Protein AF-A0A9D1D2T8-F1 (afdb_monomer)

Solvent-accessible surface area (backbone atoms only — not comparable to full-atom values): 13100 Å² total; per-residue (Å²): 135,86,80,81,79,80,77,79,76,71,80,76,63,92,45,74,68,51,42,54,52,50,50,52,52,51,50,51,50,51,50,52,50,49,52,52,51,50,51,49,52,51,51,51,53,53,49,52,53,48,52,56,49,51,52,53,51,50,55,51,49,52,53,52,50,51,53,50,50,51,53,50,49,55,50,50,51,51,59,70,53,48,42,79,42,74,46,70,48,100,87,27,42,34,24,38,37,65,44,77,56,99,58,92,66,83,66,39,70,38,38,59,48,24,54,74,44,41,32,43,39,26,31,64,92,44,72,87,48,47,36,39,37,40,37,29,33,48,88,92,43,82,43,77,44,66,41,53,62,92,44,65,88,35,56,72,55,47,53,50,54,41,41,77,70,76,41,50,73,72,61,58,76,93,48,41,54,63,53,53,50,45,45,52,50,52,43,69,72,41,94,57,58,77,44,77,25,45,67,61,63,42,82,42,77,44,97,87,70,48,76,46,77,41,55,79,91,50,86,22,43,58,63,50,63,75,71,98

Radius of gyration: 46.53 Å; Cα contacts (8 Å, |Δi|>4): 260; chains: 1; bounding box: 92×68×127 Å

Sequence (228 aa):
MYIQNPYFMQPQPQSMDEWYQQQRYLEEQRKQSMEVQTAYQKAWATASVKDAAEDRSFQRKEYYEERKYKRNQERKEKQRALAEMVKIDGEGRLTIVTENLSVAAIPRTFTNMQKPVLDELIRLSNPEEIIFRVQCTVGVKNTTVFLEQAKVGTTSYLTKKFMEHGITFYVPNSKMHYFTHQLFALLCQSDHDKRYLPDKPGWIKLSNKKWIFWKEDRLTWKALQKKI

Nearest PDB structures (foldseek):
  8tch-assembly1_A  TM=6.706E-01  e=2.222E-03  Staphylococcus aureus
  8tch-assembly1_B  TM=7.086E-01  e=4.231E-03  Staphylococcus aureus
  4gfc-assembly1_B  TM=2.793E-01  e=7.744E-01  Caenorhabditis elegans

Mean predicted aligned error: 12.25 Å

Secondary structure (DSSP, 8-state):
---------PPPPSSHHHHHHHHHHHHHHHHHHHHHHHHHHHHHHHHHHHHHHHHHHHHHHHHHHHHHHHHHHHHHHHHHH-EEEEEE-TTSEEEEEEES-SSPPPPEEEEEEEEEEEEEEEESS-TT-EEEEEEEEETTEEEEEEEETTTTT-HHHHHHHHHTTT--B-S-HHHHHHHHHHHHHHHHHS--EEEEE-SSSEEEE-TTS-EEEE-TTS--HHHHHTT-

pLDDT: mean 87.66, std 10.92, range [36.97, 96.44]

Structure (mmCIF, N/CA/C/O backbone):
data_AF-A0A9D1D2T8-F1
#
_entry.id   AF-A0A9D1D2T8-F1
#
loop_
_atom_site.group_PDB
_atom_site.id
_atom_site.type_symbol
_atom_site.label_atom_id
_atom_site.label_alt_id
_atom_site.label_comp_id
_atom_site.label_asym_id
_atom_site.label_entity_id
_atom_site.label_seq_id
_atom_site.pdbx_PDB_ins_code
_atom_site.Cartn_x
_atom_site.Cartn_y
_atom_site.Cartn_z
_atom_site.occupancy
_atom_site.B_iso_or_equiv
_atom_site.auth_seq_id
_atom_site.auth_comp_id
_atom_site.auth_asym_id
_atom_site.auth_atom_id
_atom_site.pdbx_PDB_model_num
ATOM 1 N N . MET A 1 1 ? 26.163 47.836 -75.829 1.00 42.12 1 MET A N 1
ATOM 2 C CA . MET A 1 1 ? 27.634 47.709 -75.900 1.00 42.12 1 MET A CA 1
ATOM 3 C C . MET A 1 1 ? 27.952 46.284 -76.314 1.00 42.12 1 MET A C 1
ATOM 5 O O . MET A 1 1 ? 27.696 45.374 -75.540 1.00 42.12 1 MET A O 1
ATOM 9 N N . TYR A 1 2 ? 28.388 46.086 -77.558 1.00 36.97 2 TYR A N 1
ATOM 10 C CA . TYR A 1 2 ? 28.786 44.776 -78.075 1.00 36.97 2 TYR A CA 1
ATOM 11 C C . TYR A 1 2 ? 30.216 44.483 -77.618 1.00 36.97 2 TYR A C 1
ATOM 13 O O . TYR A 1 2 ? 31.138 45.197 -78.003 1.00 36.97 2 TYR A O 1
ATOM 21 N N . ILE A 1 3 ? 30.394 43.456 -76.789 1.00 43.25 3 ILE A N 1
ATOM 22 C CA . ILE A 1 3 ? 31.719 42.916 -76.478 1.00 43.25 3 ILE A CA 1
ATOM 23 C C . ILE A 1 3 ? 32.116 42.056 -77.679 1.00 43.25 3 ILE A C 1
ATOM 25 O O . ILE A 1 3 ? 31.473 41.048 -77.972 1.00 43.25 3 ILE A O 1
ATOM 29 N N . GLN A 1 4 ? 33.122 42.517 -78.421 1.00 41.72 4 GLN A N 1
ATOM 30 C CA . GLN A 1 4 ? 33.744 41.780 -79.516 1.00 41.72 4 GLN A CA 1
ATOM 31 C C . GLN A 1 4 ? 34.259 40.445 -78.982 1.00 41.72 4 GLN A C 1
ATOM 33 O O . GLN A 1 4 ? 35.015 40.413 -78.017 1.00 41.72 4 GLN A O 1
ATOM 38 N N . ASN A 1 5 ? 33.828 39.353 -79.605 1.00 45.28 5 ASN A N 1
ATOM 39 C CA . ASN A 1 5 ? 34.329 38.015 -79.339 1.00 45.28 5 ASN A CA 1
ATOM 40 C C . ASN A 1 5 ? 35.701 37.888 -80.028 1.00 45.28 5 ASN A C 1
ATOM 42 O O . ASN A 1 5 ? 35.730 37.880 -81.265 1.00 45.28 5 ASN A O 1
ATOM 46 N N . PRO A 1 6 ? 36.836 37.851 -79.303 1.00 45.97 6 PRO A N 1
ATOM 47 C CA . PRO A 1 6 ? 38.125 37.657 -79.937 1.00 45.97 6 PRO A CA 1
ATOM 48 C C . PRO A 1 6 ? 38.220 36.177 -80.299 1.00 45.97 6 PRO A C 1
ATOM 50 O O . PRO A 1 6 ? 38.584 35.335 -79.479 1.00 45.97 6 PRO A O 1
ATOM 53 N N . TYR A 1 7 ? 37.866 35.847 -81.539 1.00 44.22 7 TYR A N 1
ATOM 54 C CA . TYR A 1 7 ? 38.318 34.602 -82.139 1.00 44.22 7 TYR A CA 1
ATOM 55 C C . TYR A 1 7 ? 39.848 34.615 -82.081 1.00 44.22 7 TYR A C 1
ATOM 57 O O . TYR A 1 7 ? 40.502 35.318 -82.849 1.00 44.22 7 TYR A O 1
ATOM 65 N N . PHE A 1 8 ? 40.412 33.861 -81.138 1.00 46.94 8 PHE A N 1
ATOM 66 C CA . PHE A 1 8 ? 41.804 33.441 -81.164 1.00 46.94 8 PHE A CA 1
ATOM 67 C C . PHE A 1 8 ? 42.016 32.705 -82.493 1.00 46.94 8 PHE A C 1
ATOM 69 O O . PHE A 1 8 ? 41.695 31.523 -82.618 1.00 46.94 8 PHE A O 1
ATOM 76 N N . MET A 1 9 ? 42.491 33.421 -83.516 1.00 49.00 9 MET A N 1
ATOM 77 C CA . MET A 1 9 ? 42.995 32.806 -84.736 1.00 49.00 9 MET A CA 1
ATOM 78 C C . MET A 1 9 ? 44.218 31.994 -84.331 1.00 49.00 9 MET A C 1
ATOM 80 O O . MET A 1 9 ? 45.282 32.547 -84.059 1.00 49.00 9 MET A O 1
ATOM 84 N N . GLN A 1 10 ? 44.049 30.679 -84.230 1.00 58.84 10 GLN A N 1
ATOM 85 C CA . GLN A 1 10 ? 45.196 29.794 -84.123 1.00 58.84 10 GLN A CA 1
ATOM 86 C C . GLN A 1 10 ? 46.039 29.989 -85.393 1.00 58.84 10 GLN A C 1
ATOM 88 O O . GLN A 1 10 ? 45.463 30.022 -86.486 1.00 58.84 10 GLN A O 1
ATOM 93 N N . PRO A 1 11 ? 47.365 30.179 -85.273 1.00 61.22 11 PRO A N 1
ATOM 94 C CA . PRO A 1 11 ? 48.223 30.360 -86.436 1.00 61.22 11 PRO A CA 1
ATOM 95 C C . PRO A 1 11 ? 48.036 29.173 -87.385 1.00 61.22 11 PRO A C 1
ATOM 97 O O . PRO A 1 11 ? 48.039 28.019 -86.946 1.00 61.22 11 PRO A O 1
ATOM 100 N N . GLN A 1 12 ? 47.805 29.463 -88.669 1.00 61.66 12 GLN A N 1
ATOM 101 C CA . GLN A 1 12 ? 47.711 28.416 -89.681 1.00 61.66 12 GLN A CA 1
ATOM 102 C C . GLN A 1 12 ? 49.109 27.829 -89.918 1.00 61.66 12 GLN A C 1
ATOM 104 O O . GLN A 1 12 ? 50.054 28.606 -90.082 1.00 61.66 12 GLN A O 1
ATOM 109 N N . PRO A 1 13 ? 49.258 26.494 -89.910 1.00 60.66 13 PRO A N 1
ATOM 110 C CA . PRO A 1 13 ? 50.560 25.855 -90.062 1.00 60.66 13 PRO A CA 1
ATOM 111 C C . PRO A 1 13 ? 51.137 26.153 -91.448 1.00 60.66 13 PRO A C 1
ATOM 113 O O . PRO A 1 13 ? 50.425 26.084 -92.450 1.00 60.66 13 PRO A O 1
ATOM 116 N N . GLN A 1 14 ? 52.421 26.505 -91.503 1.00 68.62 14 GLN A N 1
ATOM 117 C CA . GLN A 1 14 ? 53.107 26.927 -92.728 1.00 68.62 14 GLN A CA 1
ATOM 118 C C . GLN A 1 14 ? 53.750 25.740 -93.467 1.00 68.62 14 GLN A C 1
ATOM 120 O O . GLN A 1 14 ? 54.164 25.879 -94.618 1.00 68.62 14 GLN A O 1
ATOM 125 N N . SER A 1 15 ? 53.780 24.552 -92.848 1.00 74.94 15 SER A N 1
ATOM 126 C CA . SER A 1 15 ? 54.221 23.288 -93.454 1.00 74.94 15 SER A CA 1
ATOM 127 C C . SER A 1 15 ? 53.403 22.078 -92.968 1.00 74.94 15 SER A C 1
ATOM 129 O O . SER A 1 15 ? 52.746 22.126 -91.926 1.00 74.94 15 SER A O 1
ATOM 131 N N . MET A 1 16 ? 53.448 20.962 -93.712 1.00 70.94 16 MET A N 1
ATOM 132 C CA . MET A 1 16 ? 52.785 19.704 -93.317 1.00 70.94 16 MET A CA 1
ATOM 133 C C . MET A 1 16 ? 53.309 19.150 -91.985 1.00 70.94 16 MET A C 1
ATOM 135 O O . MET A 1 16 ? 52.530 18.604 -91.206 1.00 70.94 16 MET A O 1
ATOM 139 N N . ASP A 1 17 ? 54.601 19.317 -91.697 1.00 78.25 17 ASP A N 1
ATOM 140 C CA . ASP A 1 17 ? 55.205 18.857 -90.443 1.00 78.25 17 ASP A CA 1
ATOM 141 C C . ASP A 1 17 ? 54.709 19.673 -89.241 1.00 78.25 17 ASP A C 1
ATOM 143 O O . ASP A 1 17 ? 54.380 19.102 -88.200 1.00 78.25 17 ASP A O 1
ATOM 147 N N . GLU A 1 18 ? 54.560 20.993 -89.397 1.00 74.94 18 GLU A N 1
ATOM 148 C CA . GLU A 1 18 ? 53.946 21.860 -88.382 1.00 74.94 18 GLU A CA 1
ATOM 149 C C . GLU A 1 18 ? 52.474 21.507 -88.145 1.00 74.94 18 GLU A C 1
ATOM 151 O O . GLU A 1 18 ? 52.022 21.495 -86.999 1.00 74.94 18 GLU A O 1
ATOM 156 N N . TRP A 1 19 ? 51.734 21.151 -89.201 1.00 77.19 19 TRP A N 1
ATOM 157 C CA . TRP A 1 19 ? 50.349 20.691 -89.079 1.00 77.19 19 TRP A CA 1
ATOM 158 C C . TRP A 1 19 ? 50.257 19.401 -88.253 1.00 77.19 19 TRP A C 1
ATOM 160 O O . TRP A 1 19 ? 49.450 19.322 -87.325 1.00 77.19 19 TRP A O 1
ATOM 170 N N . TYR A 1 20 ? 51.119 18.410 -88.513 1.00 81.94 20 TYR A N 1
ATOM 171 C CA . TYR A 1 20 ? 51.153 17.170 -87.728 1.00 81.94 20 TYR A CA 1
ATOM 172 C C . TYR A 1 20 ? 51.564 17.400 -86.268 1.00 81.94 20 TYR A C 1
ATOM 174 O O . TYR A 1 20 ? 50.984 16.787 -85.368 1.00 81.94 20 TYR A O 1
ATOM 182 N N . GLN A 1 21 ? 52.533 18.283 -86.009 1.00 81.94 21 GLN A N 1
ATOM 183 C CA . GLN A 1 21 ? 52.930 18.638 -84.642 1.00 81.94 21 GLN A CA 1
ATOM 184 C C . GLN A 1 21 ? 51.801 19.352 -83.889 1.00 81.94 21 GLN A C 1
ATOM 186 O O . GLN A 1 21 ? 51.526 19.021 -82.735 1.00 81.94 21 GLN A O 1
ATOM 191 N N . GLN A 1 22 ? 51.094 20.269 -84.553 1.00 82.44 22 GLN A N 1
ATOM 192 C CA . GLN A 1 22 ? 49.946 20.969 -83.984 1.00 82.44 22 GLN A CA 1
ATOM 193 C C . GLN A 1 22 ? 48.786 20.008 -83.681 1.00 82.44 22 GLN A C 1
ATOM 195 O O . GLN A 1 22 ? 48.186 20.102 -82.611 1.00 82.44 22 GLN A O 1
ATOM 200 N N . GLN A 1 23 ? 48.495 19.048 -84.567 1.00 82.56 23 GLN A N 1
ATOM 201 C CA . GLN A 1 23 ? 47.476 18.020 -84.317 1.00 82.56 23 GLN A CA 1
ATOM 202 C C . GLN A 1 23 ? 47.840 17.132 -83.121 1.00 82.56 23 GLN A C 1
ATOM 204 O O . GLN A 1 23 ? 47.006 16.951 -82.236 1.00 82.56 23 GLN A O 1
ATOM 209 N N . ARG A 1 24 ? 49.090 16.654 -83.028 1.00 83.56 24 ARG A N 1
ATOM 210 C CA . ARG A 1 24 ? 49.551 15.862 -81.872 1.00 83.56 24 ARG A CA 1
ATOM 211 C C . ARG A 1 24 ? 49.440 16.634 -80.562 1.00 83.56 24 ARG A C 1
ATOM 213 O O . ARG A 1 24 ? 48.943 16.095 -79.580 1.00 83.56 24 ARG A O 1
ATOM 220 N N . TYR A 1 25 ? 49.840 17.904 -80.559 1.00 84.62 25 TYR A N 1
ATOM 221 C CA . TYR A 1 25 ? 49.721 18.762 -79.382 1.00 84.62 25 TYR A CA 1
ATOM 222 C C . TYR A 1 25 ? 48.259 18.956 -78.952 1.00 84.62 25 TYR A C 1
ATOM 224 O O . TYR A 1 25 ? 47.939 18.873 -77.767 1.00 84.62 25 TYR A O 1
ATOM 232 N N . LEU A 1 26 ? 47.347 19.170 -79.906 1.00 85.62 26 LEU A N 1
ATOM 233 C CA . LEU A 1 26 ? 45.913 19.294 -79.630 1.00 85.62 26 LEU A CA 1
ATOM 234 C C . LEU A 1 26 ? 45.301 17.980 -79.128 1.00 85.62 26 LEU A C 1
ATOM 236 O O . LEU A 1 26 ? 44.445 18.004 -78.242 1.00 85.62 26 LEU A O 1
ATOM 240 N N . GLU A 1 27 ? 45.724 16.838 -79.666 1.00 85.31 27 GLU A N 1
ATOM 241 C CA . GLU A 1 27 ? 45.313 15.516 -79.188 1.00 85.31 27 GLU A CA 1
ATOM 242 C C . GLU A 1 27 ? 45.815 15.243 -77.768 1.00 85.31 27 GLU A C 1
ATOM 244 O O . GLU A 1 27 ? 45.039 14.788 -76.926 1.00 85.31 27 GLU A O 1
ATOM 249 N N . GLU A 1 28 ? 47.070 15.580 -77.464 1.00 85.31 28 GLU A N 1
ATOM 250 C CA . GLU A 1 28 ? 47.637 15.476 -76.116 1.00 85.31 28 GLU A CA 1
ATOM 251 C C . GLU A 1 28 ? 46.912 16.389 -75.125 1.00 85.31 28 GLU A C 1
ATOM 253 O O . GLU A 1 28 ? 46.527 15.936 -74.048 1.00 85.31 28 GLU A O 1
ATOM 258 N N . GLN A 1 29 ? 46.637 17.641 -75.501 1.00 85.88 29 GLN A N 1
ATOM 259 C CA . GLN A 1 29 ? 45.841 18.579 -74.702 1.00 85.88 29 GLN A CA 1
ATOM 260 C C . GLN A 1 29 ? 44.428 18.048 -74.439 1.00 85.88 29 GLN A C 1
ATOM 262 O O . GLN A 1 29 ? 43.948 18.074 -73.304 1.00 85.88 29 GLN A O 1
ATOM 267 N N . ARG A 1 30 ? 43.755 17.514 -75.468 1.00 85.75 30 ARG A N 1
ATOM 268 C CA . ARG A 1 30 ? 42.435 16.885 -75.318 1.00 85.75 30 ARG A CA 1
ATOM 269 C C . ARG A 1 30 ? 42.506 15.690 -74.381 1.00 85.75 30 ARG A C 1
ATOM 271 O O . ARG A 1 30 ? 41.670 15.580 -73.487 1.00 85.75 30 ARG A O 1
ATOM 278 N N . LYS A 1 31 ? 43.512 14.832 -74.533 1.00 89.00 31 LYS A N 1
ATOM 279 C CA . LYS A 1 31 ? 43.711 13.665 -73.674 1.00 89.00 31 LYS A CA 1
ATOM 280 C C . LYS A 1 31 ? 43.943 14.072 -72.218 1.00 89.00 31 LYS A C 1
ATOM 282 O O . LYS A 1 31 ? 43.229 13.584 -71.349 1.00 89.00 31 LYS A O 1
ATOM 287 N N . GLN A 1 32 ? 44.831 15.031 -71.963 1.00 87.44 32 GLN A N 1
ATOM 288 C CA . GLN A 1 32 ? 45.073 15.579 -70.625 1.00 87.44 32 GLN A CA 1
ATOM 289 C C . GLN A 1 32 ? 43.806 16.212 -70.033 1.00 87.44 32 GLN A C 1
ATOM 291 O O . GLN A 1 32 ? 43.470 15.954 -68.879 1.00 87.44 32 GLN A O 1
ATOM 296 N N . SER A 1 33 ? 43.046 16.981 -70.821 1.00 85.62 33 SER A N 1
ATOM 297 C CA . SER A 1 33 ? 41.786 17.577 -70.357 1.00 85.62 33 SER A CA 1
ATOM 298 C C . SER A 1 33 ? 40.731 16.522 -70.001 1.00 85.62 33 SER A C 1
ATOM 300 O O . SER A 1 33 ? 40.060 16.650 -68.977 1.00 85.62 33 SER A O 1
ATOM 302 N N . MET A 1 34 ? 40.629 15.442 -70.786 1.00 89.06 34 MET A N 1
ATOM 303 C CA . MET A 1 34 ? 39.723 14.325 -70.513 1.00 89.06 34 MET A CA 1
ATOM 304 C C . MET A 1 34 ? 40.157 13.544 -69.273 1.00 89.06 34 MET A C 1
ATOM 306 O O . MET A 1 34 ? 39.310 13.156 -68.469 1.00 89.06 34 MET A O 1
ATOM 310 N N . GLU A 1 35 ? 41.459 13.335 -69.082 1.0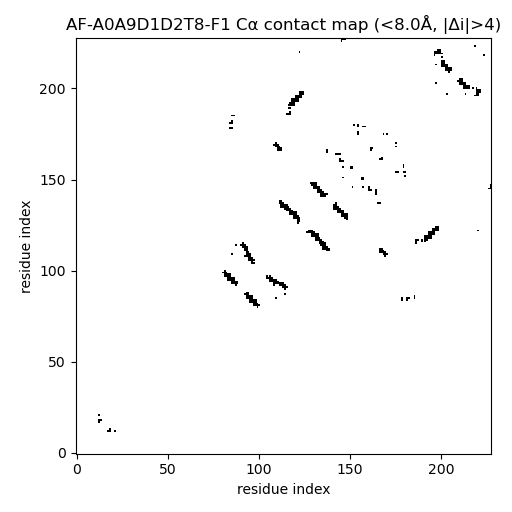0 90.25 35 GLU A N 1
ATOM 311 C CA . GLU A 1 35 ? 42.011 12.686 -67.890 1.00 90.25 35 GLU A CA 1
ATOM 312 C C . GLU A 1 35 ? 41.713 13.502 -66.625 1.00 90.25 35 GLU A C 1
ATOM 314 O O . GLU A 1 35 ? 41.202 12.947 -65.649 1.00 90.25 35 GLU A O 1
ATOM 319 N N . VAL A 1 36 ? 41.923 14.823 -66.661 1.00 90.25 36 VAL A N 1
ATOM 320 C CA . VAL A 1 36 ? 41.594 15.738 -65.554 1.00 90.25 36 VAL A CA 1
ATOM 321 C C . VAL A 1 36 ? 40.091 15.750 -65.273 1.00 90.25 36 VAL A C 1
ATOM 323 O O . VAL A 1 36 ? 39.679 15.630 -64.118 1.00 90.25 36 VAL A O 1
ATOM 326 N N . GLN A 1 37 ? 39.252 15.832 -66.309 1.00 90.50 37 GLN A N 1
ATOM 327 C CA . GLN A 1 37 ? 37.796 15.815 -66.154 1.00 90.50 37 GLN A CA 1
ATOM 328 C C . GLN A 1 37 ? 37.305 14.486 -65.565 1.00 90.50 37 GLN A C 1
ATOM 330 O O . GLN A 1 37 ? 36.465 14.473 -64.663 1.00 90.50 37 GLN A O 1
ATOM 335 N N . THR A 1 38 ? 37.867 13.366 -66.020 1.00 92.12 38 THR A N 1
ATOM 336 C CA . THR A 1 38 ? 37.543 12.030 -65.506 1.00 92.12 38 THR A CA 1
ATOM 337 C C . THR A 1 38 ? 37.988 11.878 -64.052 1.00 92.12 38 THR A C 1
ATOM 339 O O . THR A 1 38 ? 37.247 11.332 -63.234 1.00 92.12 38 THR A O 1
ATOM 342 N N . ALA A 1 39 ? 39.177 12.374 -63.698 1.00 91.62 39 ALA A N 1
ATOM 343 C CA . ALA A 1 39 ? 39.668 12.373 -62.322 1.00 91.62 39 ALA A CA 1
ATOM 344 C C . ALA A 1 39 ? 38.768 13.212 -61.403 1.00 91.62 39 ALA A C 1
ATOM 346 O O . ALA A 1 39 ? 38.409 12.755 -60.318 1.00 91.62 39 ALA A O 1
ATOM 347 N N . TYR A 1 40 ? 38.333 14.388 -61.864 1.00 93.06 40 TYR A N 1
ATOM 348 C CA . TYR A 1 40 ? 37.406 15.248 -61.129 1.00 93.06 40 TYR A CA 1
ATOM 349 C C . TYR A 1 40 ? 36.045 14.575 -60.909 1.00 93.06 40 TYR A C 1
ATOM 351 O O . TYR A 1 40 ? 35.554 14.529 -59.783 1.00 93.06 40 TYR A O 1
ATOM 359 N N . GLN A 1 41 ? 35.461 13.974 -61.952 1.00 91.56 41 GLN A N 1
ATOM 360 C CA . GLN A 1 41 ? 34.196 13.236 -61.842 1.00 91.56 41 GLN A CA 1
ATOM 361 C C . GLN A 1 41 ? 34.302 12.048 -60.878 1.00 91.56 41 GLN A C 1
ATOM 363 O O . GLN A 1 41 ? 33.407 11.835 -60.061 1.00 91.56 41 GLN A O 1
ATOM 368 N N . LYS A 1 42 ? 35.411 11.298 -60.923 1.00 92.56 42 LYS A N 1
ATOM 369 C CA . LYS A 1 42 ? 35.670 10.194 -59.985 1.00 92.56 42 LYS A CA 1
ATOM 370 C C . LYS A 1 42 ? 35.814 10.687 -58.545 1.00 92.56 42 LYS A C 1
ATOM 372 O O . LYS A 1 42 ? 35.255 10.067 -57.639 1.00 92.56 42 LYS A O 1
ATOM 377 N N . ALA A 1 43 ? 36.533 11.787 -58.326 1.00 90.81 43 ALA A N 1
ATOM 378 C CA . ALA A 1 43 ? 36.692 12.387 -57.003 1.00 90.81 43 ALA A CA 1
ATOM 379 C C . ALA A 1 43 ? 35.346 12.870 -56.443 1.00 90.81 43 ALA A C 1
ATOM 381 O O . ALA A 1 43 ? 35.013 12.551 -55.302 1.00 90.81 43 ALA A O 1
ATOM 382 N N . TRP A 1 44 ? 34.539 13.546 -57.265 1.00 91.88 44 TRP A N 1
ATOM 383 C CA . TRP A 1 44 ? 33.202 14.009 -56.892 1.00 91.88 44 TRP A CA 1
ATOM 384 C C . TRP A 1 44 ? 32.254 12.848 -56.565 1.00 91.88 44 TRP A C 1
ATOM 386 O O . TRP A 1 44 ? 31.620 12.851 -55.512 1.00 91.88 44 TRP A O 1
ATOM 396 N N . ALA A 1 45 ? 32.215 11.808 -57.405 1.00 91.38 45 ALA A N 1
ATOM 397 C CA . ALA A 1 45 ? 31.410 10.615 -57.146 1.00 91.38 45 ALA A CA 1
ATOM 398 C C . ALA A 1 45 ? 31.837 9.906 -55.849 1.00 91.38 45 ALA A C 1
ATOM 400 O O . ALA A 1 45 ? 30.995 9.472 -55.067 1.00 91.38 45 ALA A O 1
ATOM 401 N N . THR A 1 46 ? 33.145 9.831 -55.583 1.00 91.62 46 THR A N 1
ATOM 402 C CA . THR A 1 46 ? 33.675 9.225 -54.353 1.00 91.62 46 THR A CA 1
ATOM 403 C C . THR A 1 46 ? 33.302 10.040 -53.114 1.00 91.62 46 THR A C 1
ATOM 405 O O . THR A 1 46 ? 32.907 9.452 -52.109 1.00 91.62 46 THR A O 1
ATOM 408 N N . ALA A 1 47 ? 33.404 11.372 -53.174 1.00 89.19 47 ALA A N 1
ATOM 409 C CA . ALA A 1 47 ? 32.992 12.260 -52.088 1.00 89.19 47 ALA A CA 1
ATOM 410 C C . ALA A 1 47 ? 31.486 12.136 -51.812 1.00 89.19 47 ALA A C 1
ATOM 412 O O . ALA A 1 47 ? 31.098 11.840 -50.690 1.00 89.19 47 ALA A O 1
ATOM 413 N N . SER A 1 48 ? 30.652 12.193 -52.854 1.00 91.06 48 SER A N 1
ATOM 414 C CA . SER A 1 48 ? 29.197 12.051 -52.725 1.00 91.06 48 SER A CA 1
ATOM 415 C C . SER A 1 48 ? 28.778 10.713 -52.098 1.00 91.06 48 SER A C 1
ATOM 417 O O . SER A 1 48 ? 27.873 10.669 -51.265 1.00 91.06 48 SER A O 1
ATOM 419 N N . VAL A 1 49 ? 29.453 9.610 -52.446 1.00 91.81 49 VAL A N 1
ATOM 420 C CA . VAL A 1 49 ? 29.190 8.298 -51.831 1.00 91.81 49 VAL A CA 1
ATOM 421 C C . VAL A 1 49 ? 29.589 8.273 -50.354 1.00 91.81 49 VAL A C 1
ATOM 423 O O . VAL A 1 49 ? 28.878 7.652 -49.559 1.00 91.81 49 VAL A O 1
ATOM 426 N N . LYS A 1 50 ? 30.699 8.928 -49.982 1.00 91.25 50 LYS A N 1
ATOM 427 C CA . LYS A 1 50 ? 31.134 9.049 -48.583 1.00 91.25 50 LYS A CA 1
ATOM 428 C C . LYS A 1 50 ? 30.141 9.869 -47.769 1.00 91.25 50 LYS A C 1
ATOM 430 O O . LYS A 1 50 ? 29.653 9.350 -46.771 1.00 91.25 50 LYS A O 1
ATOM 435 N N . ASP A 1 51 ? 29.757 11.047 -48.251 1.00 90.75 51 ASP A N 1
ATOM 436 C CA . ASP A 1 51 ? 28.783 11.919 -47.586 1.00 90.75 51 ASP A CA 1
ATOM 437 C C . ASP A 1 51 ? 27.453 11.175 -47.376 1.00 90.75 51 ASP A C 1
ATOM 439 O O . ASP A 1 51 ? 26.947 11.062 -46.261 1.00 90.75 51 ASP A O 1
ATOM 443 N N . ALA A 1 52 ? 26.946 10.506 -48.418 1.00 89.81 52 ALA A N 1
ATOM 444 C CA . ALA A 1 52 ? 25.729 9.701 -48.314 1.00 89.81 52 ALA A CA 1
ATOM 445 C C . ALA A 1 52 ? 25.872 8.494 -47.363 1.00 89.81 52 ALA A C 1
ATOM 447 O O . ALA A 1 52 ? 24.883 7.992 -46.818 1.00 89.81 52 ALA A O 1
ATOM 448 N N . ALA A 1 53 ? 27.072 7.932 -47.199 1.00 89.69 53 ALA A N 1
ATOM 449 C CA . ALA A 1 53 ? 27.323 6.868 -46.227 1.00 89.69 53 ALA A CA 1
ATOM 450 C C . ALA A 1 53 ? 27.360 7.409 -44.789 1.00 89.69 53 ALA A C 1
ATOM 452 O O . ALA A 1 53 ? 26.812 6.763 -43.890 1.00 89.69 53 ALA A O 1
ATOM 453 N N . GLU A 1 54 ? 27.950 8.585 -44.580 1.00 90.94 54 GLU A N 1
ATOM 454 C CA . GLU A 1 54 ? 27.989 9.278 -43.291 1.00 90.94 54 GLU A CA 1
ATOM 455 C C . GLU A 1 54 ? 26.586 9.694 -42.840 1.00 90.94 54 GLU A C 1
ATOM 457 O O . GLU A 1 54 ? 26.191 9.343 -41.725 1.00 90.94 54 GLU A O 1
ATOM 462 N N . ASP A 1 55 ? 25.780 10.277 -43.729 1.00 90.50 55 ASP A N 1
ATOM 463 C CA . ASP A 1 55 ? 24.383 10.636 -43.453 1.00 90.50 55 ASP A CA 1
ATOM 464 C C . ASP A 1 55 ? 23.544 9.416 -43.055 1.00 90.50 55 ASP A C 1
ATOM 466 O O . ASP A 1 55 ? 22.822 9.432 -42.056 1.00 90.50 55 ASP A O 1
ATOM 470 N N . ARG A 1 56 ? 23.674 8.299 -43.787 1.00 89.31 56 ARG A N 1
ATOM 471 C CA . ARG A 1 56 ? 22.974 7.045 -43.446 1.00 89.31 56 ARG A CA 1
ATOM 472 C C . ARG A 1 56 ? 23.423 6.481 -42.102 1.00 89.31 56 ARG A C 1
ATOM 474 O O . ARG A 1 56 ? 22.607 5.923 -41.365 1.00 89.31 56 ARG A O 1
ATOM 481 N N . SER A 1 57 ? 24.711 6.594 -41.784 1.00 91.38 57 SER A N 1
ATOM 482 C CA . SER A 1 57 ? 25.260 6.182 -40.491 1.00 91.38 57 SER A CA 1
ATOM 483 C C . SER A 1 57 ? 24.700 7.043 -39.359 1.00 91.38 57 SER A C 1
ATOM 485 O O . SER A 1 57 ? 24.272 6.504 -38.335 1.00 91.38 57 SER A O 1
ATOM 487 N N . PHE A 1 58 ? 24.636 8.360 -39.562 1.00 90.38 58 PHE A N 1
ATOM 488 C CA . PHE A 1 58 ? 24.081 9.314 -38.609 1.00 90.38 58 PHE A CA 1
ATOM 489 C C . PHE A 1 58 ? 22.589 9.065 -38.358 1.00 90.38 58 PHE A C 1
ATOM 491 O O . PHE A 1 58 ? 22.206 8.795 -37.220 1.00 90.38 58 PHE A O 1
ATOM 498 N N . GLN A 1 59 ? 21.771 8.994 -39.412 1.00 89.94 59 GLN A N 1
ATOM 499 C CA . GLN A 1 59 ? 20.336 8.693 -39.305 1.00 89.94 59 GLN A CA 1
ATOM 500 C C . GLN A 1 59 ? 20.076 7.356 -38.604 1.00 89.94 59 GLN A C 1
ATOM 502 O O . GLN A 1 59 ? 19.169 7.225 -37.781 1.00 89.94 59 GLN A O 1
ATOM 507 N N . ARG A 1 60 ? 20.891 6.334 -38.897 1.00 92.12 60 ARG A N 1
ATOM 508 C CA . ARG A 1 60 ? 20.786 5.035 -38.228 1.00 92.12 60 ARG A CA 1
ATOM 509 C C . ARG A 1 60 ? 21.085 5.160 -36.732 1.00 92.12 60 ARG A C 1
ATOM 511 O O . ARG A 1 60 ? 20.370 4.548 -35.939 1.00 92.12 60 ARG A O 1
ATOM 518 N N . LYS A 1 61 ? 22.112 5.921 -36.339 1.00 93.19 61 LYS A N 1
ATOM 519 C CA . LYS A 1 61 ? 22.432 6.174 -34.924 1.00 93.19 61 LYS A CA 1
ATOM 520 C C . LYS A 1 61 ? 21.289 6.899 -34.219 1.00 93.19 61 LYS A C 1
ATOM 522 O O . LYS A 1 61 ? 20.830 6.389 -33.200 1.00 93.19 61 LYS A O 1
ATOM 527 N N . GLU A 1 62 ? 20.782 7.991 -34.789 1.00 92.25 62 GLU A N 1
ATOM 528 C CA . GLU A 1 62 ? 19.644 8.732 -34.227 1.00 92.25 62 GLU A CA 1
ATOM 529 C C . GLU A 1 62 ? 18.421 7.831 -34.041 1.00 92.25 62 GLU A C 1
ATOM 531 O O . GLU A 1 62 ? 17.859 7.760 -32.950 1.00 92.25 62 GLU A O 1
ATOM 536 N N . TYR A 1 63 ? 18.071 7.035 -35.055 1.00 92.75 63 TYR A N 1
ATOM 537 C CA . TYR A 1 63 ? 16.969 6.076 -34.967 1.00 92.75 63 TYR A CA 1
ATOM 538 C C . TYR A 1 63 ? 17.154 5.056 -33.828 1.00 92.75 63 TYR A C 1
ATOM 540 O O . TYR A 1 63 ? 16.207 4.717 -33.108 1.00 92.75 63 TYR A O 1
ATOM 548 N N . TYR A 1 64 ? 18.373 4.537 -33.639 1.00 93.19 64 TYR A N 1
ATOM 549 C CA . TYR A 1 64 ? 18.666 3.618 -32.536 1.00 93.19 64 TYR A CA 1
ATOM 550 C C . TYR A 1 64 ? 18.556 4.298 -31.170 1.00 93.19 64 TYR A C 1
ATOM 552 O O . TYR A 1 64 ? 18.022 3.688 -30.234 1.00 93.19 64 TYR A O 1
ATOM 560 N N . GLU A 1 65 ? 19.045 5.530 -31.046 1.00 93.81 65 GLU A N 1
ATOM 561 C CA . GLU A 1 65 ? 18.963 6.317 -29.817 1.00 93.81 65 GLU A CA 1
ATOM 562 C C . GLU A 1 65 ? 17.519 6.666 -29.472 1.00 93.81 65 GLU A C 1
ATOM 564 O O . GLU A 1 65 ? 17.092 6.419 -28.342 1.00 93.81 65 GLU A O 1
ATOM 569 N N . GLU A 1 66 ? 16.727 7.100 -30.450 1.00 93.50 66 GLU A N 1
ATOM 570 C CA . GLU A 1 66 ? 15.306 7.385 -30.283 1.00 93.50 66 GLU A CA 1
ATOM 571 C C . GLU A 1 66 ? 14.540 6.125 -29.853 1.00 93.50 66 GLU A C 1
ATOM 573 O O . GLU A 1 66 ? 13.805 6.134 -28.860 1.00 93.50 66 GLU A O 1
ATOM 578 N N . ARG A 1 67 ? 14.780 4.974 -30.502 1.00 93.75 67 ARG A N 1
ATOM 579 C CA . ARG A 1 67 ? 14.180 3.694 -30.080 1.00 93.75 67 ARG A CA 1
ATOM 580 C C . ARG A 1 67 ? 14.612 3.261 -28.688 1.00 93.75 67 ARG A C 1
ATOM 582 O O . ARG A 1 67 ? 13.844 2.595 -27.985 1.00 93.75 67 ARG A O 1
ATOM 589 N N . LYS A 1 68 ? 15.852 3.538 -28.289 1.00 94.44 68 LYS A N 1
ATOM 590 C CA . LYS A 1 68 ? 16.347 3.234 -26.940 1.00 94.44 68 LYS A CA 1
ATOM 591 C C . LYS A 1 68 ? 15.681 4.148 -25.914 1.00 94.44 68 LYS A C 1
ATOM 593 O O . LYS A 1 68 ? 15.222 3.652 -24.885 1.00 94.44 68 LYS A O 1
ATOM 598 N N . TYR A 1 69 ? 15.582 5.439 -26.213 1.00 93.75 69 TYR A N 1
ATOM 599 C CA . TYR A 1 69 ? 14.914 6.430 -25.381 1.00 93.75 69 TYR A CA 1
ATOM 600 C C . TYR A 1 69 ? 13.439 6.080 -25.186 1.00 93.75 69 TYR A C 1
ATOM 602 O O . TYR A 1 69 ? 12.997 5.935 -24.045 1.00 93.75 69 TYR A O 1
ATOM 610 N N . LYS A 1 70 ? 12.709 5.818 -26.277 1.00 93.25 70 LYS A N 1
ATOM 611 C CA . LYS A 1 70 ? 11.295 5.430 -26.247 1.00 93.25 70 LYS A CA 1
ATOM 612 C C . LYS A 1 70 ? 11.066 4.160 -25.429 1.00 93.25 70 LYS A C 1
ATOM 614 O O . LYS A 1 70 ? 10.249 4.172 -24.515 1.00 93.25 70 LYS A O 1
ATOM 619 N N . ARG A 1 71 ? 11.856 3.100 -25.651 1.00 92.06 71 ARG A N 1
ATOM 620 C CA . ARG A 1 71 ? 11.781 1.871 -24.832 1.00 92.06 71 ARG A CA 1
ATOM 621 C C . ARG A 1 71 ? 12.052 2.131 -23.352 1.00 92.06 71 ARG A C 1
ATOM 623 O O . ARG A 1 71 ? 11.436 1.506 -22.493 1.00 92.06 71 ARG A O 1
ATOM 630 N N . ASN A 1 72 ? 12.985 3.027 -23.035 1.00 92.56 72 ASN A N 1
ATOM 631 C CA . ASN A 1 72 ? 13.276 3.371 -21.648 1.00 92.56 72 ASN A CA 1
ATOM 632 C C . ASN A 1 72 ? 12.128 4.164 -21.008 1.00 92.56 72 ASN A C 1
ATOM 634 O O . ASN A 1 72 ? 11.807 3.901 -19.852 1.00 92.56 72 ASN A O 1
ATOM 638 N N . GLN A 1 73 ? 11.499 5.085 -21.745 1.00 91.81 73 GLN A N 1
ATOM 639 C CA . GLN A 1 73 ? 10.309 5.803 -21.285 1.00 91.81 73 GLN A CA 1
ATOM 640 C C . GLN A 1 73 ? 9.136 4.846 -21.066 1.00 91.81 73 GLN A C 1
ATOM 642 O O . GLN A 1 73 ? 8.576 4.818 -19.977 1.00 91.81 73 GLN A O 1
ATOM 647 N N . GLU A 1 74 ? 8.845 3.967 -22.027 1.00 88.06 74 GLU A N 1
ATOM 648 C CA . GLU A 1 74 ? 7.809 2.936 -21.889 1.00 88.06 74 GLU A CA 1
ATOM 649 C C . GLU A 1 74 ? 8.059 2.030 -20.676 1.00 88.06 74 GLU A C 1
ATOM 651 O O . GLU A 1 74 ? 7.133 1.700 -19.937 1.00 88.06 74 GLU A O 1
ATOM 656 N N . ARG A 1 75 ? 9.317 1.641 -20.423 1.00 85.81 75 ARG A N 1
ATOM 657 C CA . ARG A 1 75 ? 9.678 0.853 -19.237 1.00 85.81 75 ARG A CA 1
ATOM 658 C C . ARG A 1 75 ? 9.440 1.629 -17.941 1.00 85.81 75 ARG A C 1
ATOM 660 O O . ARG A 1 75 ? 8.936 1.045 -16.986 1.00 85.81 75 ARG A O 1
ATOM 667 N N . LYS A 1 76 ? 9.812 2.911 -17.895 1.00 86.88 76 LYS A N 1
ATOM 668 C CA . LYS A 1 76 ? 9.596 3.773 -16.723 1.00 86.88 76 LYS A CA 1
ATOM 669 C C . LYS A 1 76 ? 8.109 3.972 -16.447 1.00 86.88 76 LYS A C 1
ATOM 671 O O . LYS A 1 76 ? 7.697 3.830 -15.303 1.00 86.88 76 LYS A O 1
ATOM 676 N N . GLU A 1 77 ? 7.313 4.229 -17.478 1.00 83.62 77 GLU A N 1
ATOM 677 C CA . GLU A 1 77 ? 5.859 4.358 -17.356 1.00 83.62 77 GLU A CA 1
ATOM 678 C C . GLU A 1 77 ? 5.219 3.053 -16.876 1.00 83.62 77 GLU A C 1
ATOM 680 O O . GLU A 1 77 ? 4.458 3.062 -15.913 1.00 83.62 77 GLU A O 1
ATOM 685 N N . LYS A 1 78 ? 5.620 1.902 -17.432 1.00 82.44 78 LYS A N 1
ATOM 686 C CA . LYS A 1 78 ? 5.168 0.593 -16.932 1.00 82.44 78 LYS A CA 1
ATOM 687 C C . LYS A 1 78 ? 5.519 0.373 -15.462 1.00 82.44 78 LYS A C 1
ATOM 689 O O . LYS A 1 78 ? 4.694 -0.147 -14.728 1.00 82.44 78 LYS A O 1
ATOM 694 N N . GLN A 1 79 ? 6.715 0.769 -15.022 1.00 80.88 79 GLN A N 1
ATOM 695 C CA . GLN A 1 79 ? 7.106 0.670 -13.612 1.00 80.88 79 GLN A CA 1
ATOM 696 C C . GLN A 1 79 ? 6.285 1.597 -12.711 1.00 80.88 79 GLN A C 1
ATOM 698 O O . GLN A 1 79 ? 5.899 1.179 -11.626 1.00 80.88 79 GLN A O 1
ATOM 703 N N . ARG A 1 80 ? 6.001 2.826 -13.158 1.00 80.75 80 ARG 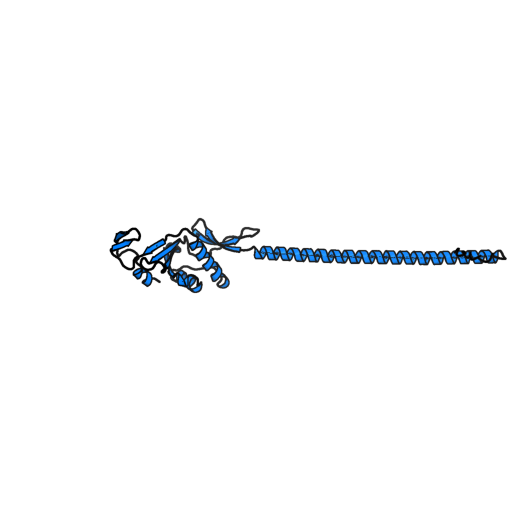A N 1
ATOM 704 C CA . ARG A 1 80 ? 5.148 3.785 -12.435 1.00 80.75 80 ARG A CA 1
ATOM 705 C C . ARG A 1 80 ? 3.701 3.314 -12.331 1.00 80.75 80 ARG A C 1
ATOM 707 O O . ARG A 1 80 ? 3.048 3.6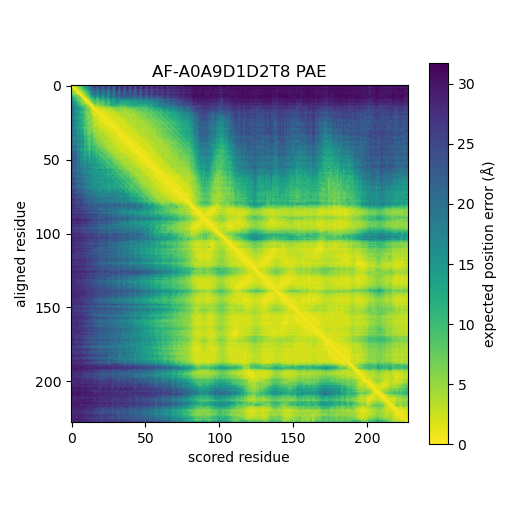08 -11.340 1.00 80.75 80 ARG A O 1
ATOM 714 N N . ALA A 1 81 ? 3.219 2.589 -13.336 1.00 78.75 81 ALA A N 1
ATOM 715 C CA . ALA A 1 81 ? 1.872 2.043 -13.346 1.00 78.75 81 ALA A CA 1
ATOM 716 C C . ALA A 1 81 ? 1.683 0.889 -12.347 1.00 78.75 81 ALA A C 1
ATOM 718 O O . ALA A 1 81 ? 0.549 0.628 -11.953 1.00 78.75 81 ALA A O 1
ATOM 719 N N . LEU A 1 82 ? 2.750 0.195 -11.925 1.00 83.88 82 LEU A N 1
ATOM 720 C CA . LEU A 1 82 ? 2.635 -0.897 -10.955 1.00 83.88 82 LEU A CA 1
ATOM 721 C C . LEU A 1 82 ? 2.165 -0.363 -9.602 1.00 83.88 82 LEU A C 1
ATOM 723 O O . LEU A 1 82 ? 2.857 0.422 -8.955 1.00 83.88 82 LEU A O 1
ATOM 727 N N . ALA A 1 83 ? 1.014 -0.853 -9.155 1.00 85.50 83 ALA A N 1
ATOM 728 C CA . ALA A 1 83 ? 0.450 -0.525 -7.855 1.00 85.50 83 ALA A CA 1
ATOM 729 C C . ALA A 1 83 ? 0.315 -1.800 -7.023 1.00 85.50 83 ALA A C 1
ATOM 731 O O . ALA A 1 83 ? -0.144 -2.825 -7.518 1.00 85.50 83 ALA A O 1
ATOM 732 N N . GLU A 1 84 ? 0.720 -1.754 -5.756 1.00 91.12 84 GLU A N 1
ATOM 733 C CA . GLU A 1 84 ? 0.428 -2.817 -4.795 1.00 91.12 84 GLU A CA 1
ATOM 734 C C . GLU A 1 84 ? -0.747 -2.373 -3.926 1.00 91.12 84 GLU A C 1
ATOM 736 O O . GLU A 1 84 ? -0.729 -1.278 -3.366 1.00 91.12 84 GLU A O 1
ATOM 741 N N . MET A 1 85 ? -1.768 -3.216 -3.806 1.00 92.44 85 MET A N 1
ATOM 742 C CA . MET A 1 85 ? -2.956 -2.900 -3.020 1.00 92.44 85 MET A CA 1
ATOM 743 C C . MET A 1 85 ? -3.324 -4.032 -2.072 1.00 92.44 85 MET A C 1
ATOM 745 O O . MET A 1 85 ? -3.228 -5.208 -2.431 1.00 92.44 85 MET A O 1
ATOM 749 N N . VAL A 1 86 ? -3.792 -3.668 -0.880 1.00 94.56 86 VAL A N 1
ATOM 750 C CA . VAL A 1 86 ? -4.456 -4.593 0.043 1.00 94.56 86 VAL A CA 1
ATOM 751 C C . VAL A 1 86 ? -5.887 -4.846 -0.429 1.00 94.56 86 VAL A C 1
ATOM 753 O O . VAL A 1 86 ? -6.642 -3.906 -0.668 1.00 94.56 86 VAL A O 1
ATOM 756 N N . LYS A 1 87 ? -6.272 -6.119 -0.535 1.00 93.81 87 LYS A N 1
ATOM 757 C CA . LYS A 1 87 ? -7.636 -6.557 -0.850 1.00 93.81 87 LYS A CA 1
ATOM 758 C C . LYS A 1 87 ? -8.103 -7.626 0.131 1.00 93.81 87 LYS A C 1
ATOM 760 O O . LYS A 1 87 ? -7.295 -8.397 0.649 1.00 93.81 87 LYS A O 1
ATOM 765 N N . ILE A 1 88 ? -9.413 -7.678 0.349 1.00 92.75 88 ILE A N 1
ATOM 766 C CA . ILE A 1 88 ? -10.088 -8.790 1.022 1.00 92.75 88 ILE A CA 1
ATOM 767 C C . ILE A 1 88 ? -10.602 -9.725 -0.076 1.00 92.75 88 ILE A C 1
ATOM 769 O O . ILE A 1 88 ? -11.308 -9.278 -0.978 1.00 92.75 88 ILE A O 1
ATOM 773 N N . ASP A 1 89 ? -10.202 -10.994 -0.043 1.00 91.12 89 ASP A N 1
ATOM 774 C CA . ASP A 1 89 ? -10.690 -11.998 -0.993 1.00 91.12 89 ASP A CA 1
ATOM 775 C C . ASP A 1 89 ? -12.091 -12.527 -0.618 1.00 91.12 89 ASP A C 1
ATOM 777 O O . ASP A 1 89 ? -12.653 -12.175 0.420 1.00 91.12 89 ASP A O 1
ATOM 781 N N . GLY A 1 90 ? -12.669 -13.390 -1.461 1.00 87.94 90 GLY A N 1
ATOM 782 C CA . GLY A 1 90 ? -14.005 -13.961 -1.233 1.00 87.94 90 GLY A CA 1
ATOM 783 C C . GLY A 1 90 ? -14.125 -14.829 0.028 1.00 87.94 90 GLY A C 1
ATOM 784 O O . GLY A 1 90 ? -15.231 -15.074 0.502 1.00 87.94 90 GLY A O 1
ATOM 785 N N . GLU A 1 91 ? -13.006 -15.267 0.606 1.00 89.69 91 GLU A N 1
ATOM 786 C CA . GLU A 1 91 ? -12.980 -16.007 1.868 1.00 89.69 91 GLU A CA 1
ATOM 787 C C . GLU A 1 91 ? -12.756 -15.093 3.084 1.00 89.69 91 GLU A C 1
ATOM 789 O O . GLU A 1 91 ? -12.820 -15.538 4.236 1.00 89.69 91 GLU A O 1
ATOM 794 N N . GLY A 1 92 ? -12.528 -13.802 2.844 1.00 89.38 92 GLY A N 1
ATOM 795 C CA . GLY A 1 92 ? -12.264 -12.797 3.860 1.00 89.38 92 GLY A CA 1
ATOM 796 C C . GLY A 1 92 ? -10.792 -12.679 4.250 1.00 89.38 92 GLY A C 1
ATOM 797 O O . GLY A 1 92 ? -10.493 -12.059 5.270 1.00 89.38 92 GLY A O 1
ATOM 798 N N . ARG A 1 93 ? -9.856 -13.273 3.507 1.00 94.12 93 ARG A N 1
ATOM 799 C CA . ARG A 1 93 ? -8.422 -13.166 3.797 1.00 94.12 93 ARG 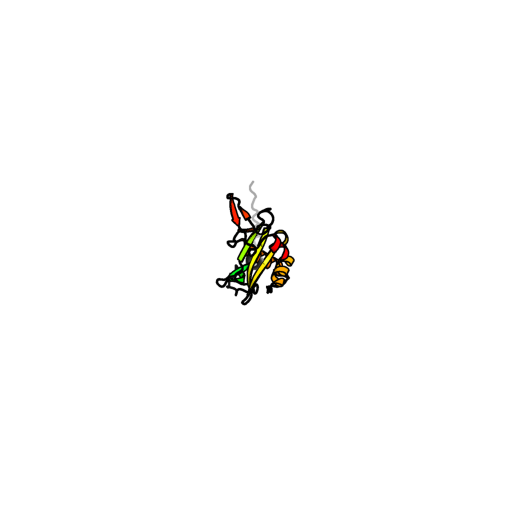A CA 1
ATOM 800 C C . ARG A 1 93 ? -7.873 -11.869 3.217 1.00 94.12 93 ARG A C 1
ATOM 802 O O . ARG A 1 93 ? -8.246 -11.442 2.126 1.00 94.12 93 ARG A O 1
ATOM 809 N N . LEU A 1 94 ? -6.937 -11.261 3.939 1.00 94.44 94 LEU A N 1
ATOM 810 C CA . LEU A 1 94 ? -6.237 -10.072 3.472 1.00 94.44 94 LEU A CA 1
ATOM 811 C C . LEU A 1 94 ? -5.019 -10.449 2.636 1.00 94.44 94 LEU A C 1
ATOM 813 O O . LEU A 1 94 ? -4.086 -11.104 3.114 1.00 94.44 94 LEU A O 1
ATOM 817 N N . THR A 1 95 ? -5.010 -9.985 1.393 1.00 95.50 95 THR A N 1
ATOM 818 C CA . THR A 1 95 ? -3.938 -10.243 0.433 1.00 95.50 95 THR A CA 1
ATOM 819 C C . THR A 1 95 ? -3.403 -8.949 -0.163 1.00 95.50 95 THR A C 1
ATOM 821 O O . THR A 1 95 ? -4.102 -7.943 -0.247 1.00 95.50 95 THR A O 1
ATOM 824 N N . ILE A 1 96 ? -2.137 -8.975 -0.568 1.00 94.62 96 ILE A N 1
ATOM 825 C CA . ILE A 1 96 ? -1.505 -7.941 -1.380 1.00 94.62 96 ILE A CA 1
ATOM 826 C C . ILE A 1 96 ? -1.535 -8.410 -2.826 1.00 94.62 96 ILE A C 1
ATOM 828 O O . ILE A 1 96 ? -1.008 -9.479 -3.154 1.00 94.62 96 ILE A O 1
ATOM 832 N N . VAL A 1 97 ? -2.122 -7.583 -3.683 1.00 92.62 97 VAL A N 1
ATOM 833 C CA . VAL A 1 97 ? -2.214 -7.806 -5.125 1.00 92.62 97 VAL A CA 1
ATOM 834 C C . VAL A 1 97 ? -1.429 -6.714 -5.836 1.00 92.62 97 VAL A C 1
ATOM 836 O O . VAL A 1 97 ? -1.545 -5.539 -5.496 1.00 92.62 97 VAL A O 1
ATOM 839 N N . THR A 1 98 ? -0.622 -7.101 -6.821 1.00 90.69 98 THR A N 1
ATOM 840 C CA . THR A 1 98 ? 0.025 -6.150 -7.726 1.00 90.69 98 THR A CA 1
ATOM 841 C C . THR A 1 98 ? -0.861 -5.961 -8.952 1.00 90.69 98 THR A C 1
ATOM 843 O O . THR A 1 98 ? -1.132 -6.915 -9.679 1.00 90.69 98 THR A O 1
ATOM 846 N N . GLU A 1 99 ? -1.324 -4.738 -9.168 1.00 87.12 99 GLU A N 1
ATOM 847 C CA . GLU A 1 99 ? -2.146 -4.350 -10.310 1.00 87.12 99 GLU A CA 1
ATOM 848 C C . GLU A 1 99 ? -1.291 -3.829 -11.471 1.00 87.12 99 GLU A C 1
ATOM 850 O O . GLU A 1 99 ? -0.096 -3.557 -11.323 1.00 87.12 99 GLU A O 1
ATOM 855 N N . ASN A 1 100 ? -1.919 -3.696 -12.643 1.00 84.12 100 ASN A N 1
ATOM 856 C CA . ASN A 1 100 ? -1.309 -3.184 -13.877 1.00 84.12 100 ASN A CA 1
ATOM 857 C C . ASN A 1 100 ? -0.125 -4.015 -14.397 1.00 84.12 100 ASN A C 1
ATOM 859 O O . ASN A 1 100 ? 0.736 -3.526 -15.130 1.00 84.12 100 ASN A O 1
ATOM 863 N N . LEU A 1 101 ? -0.098 -5.301 -14.047 1.00 83.38 101 LEU A N 1
ATOM 864 C CA . LEU A 1 101 ? 0.821 -6.262 -14.636 1.00 83.38 101 LEU A CA 1
ATOM 865 C C . LEU A 1 101 ? 0.293 -6.760 -15.983 1.00 83.38 101 LEU A C 1
ATOM 867 O O . LEU A 1 101 ? -0.894 -7.024 -16.146 1.00 83.38 101 LEU A O 1
ATOM 871 N N . SER A 1 102 ? 1.205 -6.990 -16.928 1.00 80.00 102 SER A N 1
ATOM 872 C CA . SER A 1 102 ? 0.889 -7.697 -18.177 1.00 80.00 102 SER A CA 1
ATOM 873 C C . SER A 1 102 ? 0.619 -9.192 -17.969 1.00 80.00 102 SER A C 1
ATOM 875 O O . SER A 1 102 ? 0.088 -9.847 -18.858 1.00 80.00 102 SER A O 1
ATOM 877 N N . VAL A 1 103 ? 1.022 -9.740 -16.819 1.00 80.75 103 VAL A N 1
ATOM 878 C CA . VAL A 1 103 ? 0.827 -11.138 -16.419 1.00 80.75 103 VAL A CA 1
ATOM 879 C C . VAL A 1 103 ? 0.285 -11.146 -14.996 1.00 80.75 103 VAL A C 1
ATOM 881 O O . VAL A 1 103 ? 0.845 -10.477 -14.130 1.00 80.75 103 VAL A O 1
ATOM 884 N N . ALA A 1 104 ? -0.785 -11.896 -14.739 1.00 79.62 104 ALA A N 1
ATOM 885 C CA . ALA A 1 104 ? -1.380 -11.969 -13.409 1.00 79.62 104 ALA A CA 1
ATOM 886 C C . ALA A 1 104 ? -0.361 -12.485 -12.375 1.00 79.62 104 ALA A C 1
ATOM 888 O O . ALA A 1 104 ? 0.217 -13.560 -12.541 1.00 79.62 104 ALA A O 1
ATOM 889 N N . ALA A 1 105 ? -0.141 -11.717 -11.305 1.00 83.94 105 ALA A N 1
ATOM 890 C CA . ALA A 1 105 ? 0.653 -12.162 -10.166 1.00 83.94 105 ALA A CA 1
ATOM 891 C C . ALA A 1 105 ? -0.215 -12.918 -9.159 1.00 83.94 105 ALA A C 1
ATOM 893 O O . ALA A 1 105 ? -1.387 -12.600 -8.960 1.00 83.94 105 ALA A O 1
ATOM 894 N N . ILE A 1 106 ? 0.401 -13.883 -8.479 1.00 87.75 106 ILE A N 1
ATOM 895 C CA . ILE A 1 106 ? -0.225 -14.606 -7.373 1.00 87.75 106 ILE A CA 1
ATOM 896 C C . ILE A 1 106 ? -0.376 -13.639 -6.183 1.00 87.75 106 ILE A C 1
ATOM 898 O O . ILE A 1 106 ? 0.637 -13.076 -5.744 1.00 87.75 106 ILE A O 1
ATOM 902 N N . PRO A 1 107 ? -1.597 -13.440 -5.647 1.00 91.38 107 PRO A N 1
ATOM 903 C CA . PRO A 1 107 ? -1.816 -12.655 -4.436 1.00 91.38 107 PRO A CA 1
ATOM 904 C C . PRO A 1 107 ? -0.996 -13.192 -3.261 1.00 91.38 107 PRO A C 1
ATOM 906 O O . PRO A 1 107 ? -0.906 -14.402 -3.053 1.00 91.38 107 PRO A O 1
ATOM 909 N N . ARG A 1 108 ? -0.398 -12.296 -2.474 1.00 92.56 108 ARG A N 1
ATOM 910 C CA . ARG A 1 108 ? 0.428 -12.672 -1.314 1.00 92.56 108 ARG A CA 1
ATOM 911 C C . ARG A 1 108 ? -0.338 -12.423 -0.027 1.00 92.56 108 ARG A C 1
ATOM 913 O O . ARG A 1 108 ? -0.933 -11.362 0.126 1.00 92.56 108 ARG A O 1
ATOM 920 N N . THR A 1 109 ? -0.289 -13.350 0.921 1.00 92.00 109 THR A N 1
ATOM 921 C CA . THR A 1 109 ? -0.926 -13.160 2.231 1.00 92.00 109 THR A CA 1
ATOM 922 C C . THR A 1 109 ? -0.310 -11.967 2.960 1.00 92.00 109 THR A C 1
ATOM 924 O O . THR A 1 109 ? 0.903 -11.912 3.154 1.00 92.00 109 THR A O 1
ATOM 927 N N . PHE A 1 110 ? -1.148 -11.017 3.376 1.00 92.50 110 PHE A N 1
ATOM 928 C CA . PHE A 1 110 ? -0.711 -9.815 4.087 1.00 92.50 110 PHE A CA 1
ATOM 929 C C . PHE A 1 110 ? -0.558 -10.059 5.594 1.00 92.50 110 PHE A C 1
ATOM 931 O O . PHE A 1 110 ? 0.403 -9.609 6.217 1.00 92.50 110 PH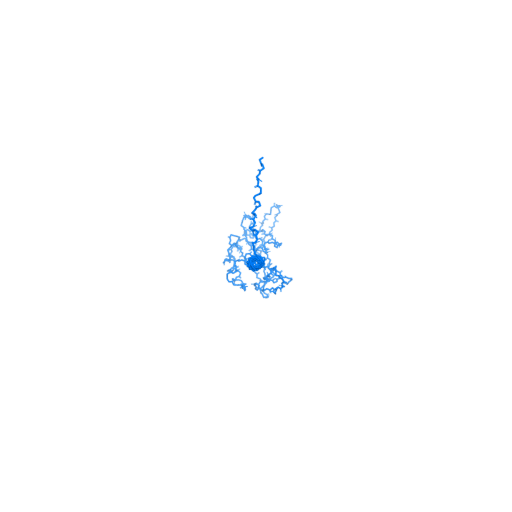E A O 1
ATOM 938 N N . THR A 1 111 ? -1.519 -10.773 6.180 1.00 95.62 111 THR A N 1
ATOM 939 C CA . THR A 1 111 ? -1.641 -11.006 7.623 1.00 95.62 111 THR A CA 1
ATOM 940 C C . THR A 1 111 ? -2.427 -12.295 7.893 1.00 95.62 111 THR A C 1
ATOM 942 O O . THR A 1 111 ? -3.119 -12.793 7.007 1.00 95.62 111 THR A O 1
ATOM 945 N N . ASN A 1 112 ? -2.331 -12.845 9.108 1.00 95.69 112 ASN A N 1
ATOM 946 C CA . ASN A 1 112 ? -3.194 -13.938 9.582 1.00 95.69 112 ASN A CA 1
ATOM 947 C C . ASN A 1 112 ? -4.616 -13.492 9.970 1.00 95.69 112 ASN A C 1
ATOM 949 O O . ASN A 1 112 ? -5.426 -14.335 10.355 1.00 95.69 112 ASN A O 1
ATOM 953 N N . MET A 1 113 ? -4.915 -12.194 9.905 1.00 95.69 113 MET A N 1
ATOM 954 C CA . MET A 1 113 ? -6.250 -11.661 10.151 1.00 95.69 113 MET A CA 1
ATOM 955 C C . MET A 1 113 ? -7.214 -12.018 9.012 1.00 95.69 113 MET A C 1
ATOM 957 O O . MET A 1 113 ? -6.907 -11.817 7.835 1.00 95.69 113 MET A O 1
ATOM 961 N N . GLN A 1 114 ? -8.402 -12.501 9.373 1.00 95.06 114 GLN A N 1
ATOM 962 C CA . GLN A 1 114 ? -9.473 -12.860 8.446 1.00 95.06 114 GLN A CA 1
ATOM 963 C C . GLN A 1 114 ? -10.783 -12.166 8.812 1.00 95.06 114 GLN A C 1
ATOM 965 O O . GLN A 1 114 ? -11.060 -11.920 9.986 1.00 95.06 114 GLN A O 1
ATOM 970 N N . LYS A 1 115 ? -11.594 -11.880 7.791 1.00 94.19 115 LYS A N 1
ATOM 971 C CA . LYS A 1 115 ? -12.928 -11.268 7.871 1.00 94.19 115 LYS A CA 1
ATOM 972 C C . LYS A 1 115 ? -12.959 -10.043 8.797 1.00 94.19 115 LYS A C 1
ATOM 974 O O . LYS A 1 115 ? -13.751 -10.021 9.740 1.00 94.19 115 LYS A O 1
ATOM 979 N N . PRO A 1 116 ? -12.062 -9.061 8.596 1.00 94.94 116 PRO A N 1
ATOM 980 C CA . PRO A 1 116 ? -12.041 -7.885 9.443 1.00 94.94 116 PRO A CA 1
ATOM 981 C C . PRO A 1 116 ? -13.283 -7.021 9.195 1.00 94.94 116 PRO A C 1
ATOM 983 O O . PRO A 1 116 ? -13.658 -6.767 8.053 1.00 94.94 116 PRO A O 1
ATOM 986 N N . VAL A 1 117 ? -13.892 -6.554 10.277 1.00 94.00 117 VAL A N 1
ATOM 987 C CA . VAL A 1 117 ? -15.033 -5.637 10.290 1.00 94.00 117 VAL A CA 1
ATOM 988 C C . VAL A 1 117 ? -14.704 -4.496 11.239 1.00 94.00 117 VAL A C 1
ATOM 990 O O . VAL A 1 117 ? -14.148 -4.723 12.315 1.00 94.00 117 VAL A O 1
ATOM 993 N N . LEU A 1 118 ? -15.028 -3.275 10.832 1.00 95.06 118 LEU A N 1
ATOM 994 C CA . LEU A 1 118 ? -14.837 -2.068 11.622 1.00 95.06 118 LEU A CA 1
ATOM 995 C C . LEU A 1 118 ? -16.189 -1.590 12.155 1.00 95.06 118 LEU A C 1
ATOM 997 O O . LEU A 1 118 ? -17.160 -1.542 11.410 1.00 95.06 118 LEU A O 1
ATOM 1001 N N . ASP A 1 119 ? -16.237 -1.194 13.422 1.00 94.56 119 ASP A N 1
ATOM 1002 C CA . ASP A 1 119 ? -17.330 -0.400 13.981 1.00 94.56 119 ASP A CA 1
ATOM 1003 C C . ASP A 1 119 ? -16.781 0.900 14.571 1.00 94.56 119 ASP A C 1
ATOM 1005 O O . ASP A 1 119 ? -15.692 0.926 15.158 1.00 94.56 119 ASP A O 1
ATOM 1009 N N . GLU A 1 120 ? -17.587 1.955 14.512 1.00 94.56 120 GLU A N 1
ATOM 1010 C CA . GLU A 1 120 ? -17.335 3.195 15.243 1.00 94.56 120 GLU A CA 1
ATOM 1011 C C . GLU A 1 120 ? -18.093 3.173 16.569 1.00 94.56 120 GLU A C 1
ATOM 1013 O O . GLU A 1 120 ? -19.325 3.140 16.607 1.00 94.56 120 GLU A O 1
ATOM 1018 N N . LEU A 1 121 ? -17.362 3.208 17.681 1.00 94.50 121 LEU A N 1
ATOM 1019 C CA . LEU A 1 121 ? -17.933 3.365 19.012 1.00 94.50 121 LEU A CA 1
ATOM 1020 C C . LEU A 1 121 ? -17.863 4.841 19.393 1.00 94.50 121 LEU A C 1
ATOM 1022 O O . LEU A 1 121 ? -16.779 5.374 19.621 1.00 94.50 121 LEU A O 1
ATOM 1026 N N . ILE A 1 122 ? -19.022 5.488 19.464 1.00 94.00 122 ILE A N 1
ATOM 1027 C CA . ILE A 1 122 ? -19.156 6.929 19.692 1.00 94.00 122 ILE A CA 1
ATOM 1028 C C . ILE A 1 122 ? -19.698 7.153 21.099 1.00 94.00 122 ILE A C 1
ATOM 1030 O O . ILE A 1 122 ? -20.702 6.551 21.493 1.00 94.00 122 ILE A O 1
ATOM 1034 N N . ARG A 1 123 ? -19.068 8.028 21.880 1.00 93.38 123 ARG A N 1
ATOM 1035 C CA . ARG A 1 123 ? -19.564 8.356 23.218 1.00 93.38 123 ARG A CA 1
ATOM 1036 C C . ARG A 1 123 ? -20.852 9.177 23.134 1.00 93.38 123 ARG A C 1
ATOM 1038 O O . ARG A 1 123 ? -20.898 10.217 22.487 1.00 93.38 123 ARG A O 1
ATOM 1045 N N . LEU A 1 124 ? -21.900 8.760 23.848 1.00 90.25 124 LEU A N 1
ATOM 1046 C CA . LEU A 1 124 ? -23.191 9.466 23.847 1.00 90.25 124 LEU A CA 1
ATOM 1047 C C . LEU A 1 124 ? -23.104 10.898 24.392 1.00 90.25 124 LEU A C 1
ATOM 1049 O O . LEU A 1 124 ? -23.809 11.773 23.900 1.00 90.25 124 LEU A O 1
ATOM 1053 N N . SER A 1 125 ? -22.280 11.136 25.416 1.00 89.31 125 SER A N 1
ATOM 1054 C CA . SER A 1 125 ? -22.140 12.459 26.038 1.00 89.31 125 SER A CA 1
ATOM 1055 C C . SER A 1 125 ? -21.210 13.401 25.273 1.00 89.31 125 SER A C 1
ATOM 1057 O O . SER A 1 125 ? -21.289 14.606 25.478 1.00 89.31 125 SER A O 1
ATOM 1059 N N . ASN A 1 126 ? -20.316 12.860 24.441 1.00 90.12 126 ASN A N 1
ATOM 1060 C CA . ASN A 1 126 ? -19.370 13.631 23.640 1.00 90.12 126 ASN A CA 1
ATOM 1061 C C . ASN A 1 126 ? -19.127 12.928 22.291 1.00 90.12 126 ASN A C 1
ATOM 1063 O O . ASN A 1 126 ? -18.246 12.075 22.209 1.00 90.12 126 ASN A O 1
ATOM 1067 N N . PRO A 1 127 ? -19.887 13.265 21.236 1.00 89.00 127 PRO A N 1
ATOM 1068 C CA . PRO A 1 127 ? -19.778 12.592 19.941 1.00 89.00 127 PRO A CA 1
ATOM 1069 C C . PRO A 1 127 ? -18.426 12.740 19.226 1.00 89.00 127 PRO A C 1
ATOM 1071 O O . PRO A 1 127 ? -18.184 12.015 18.266 1.00 89.00 127 PRO A O 1
ATOM 1074 N N . GLU A 1 128 ? -17.557 13.654 19.669 1.00 90.38 128 GLU A N 1
ATOM 1075 C CA . GLU A 1 128 ? -16.190 13.796 19.145 1.00 90.38 128 GLU A CA 1
ATOM 1076 C C . GLU A 1 128 ? -15.248 12.704 19.666 1.00 90.38 128 GLU A C 1
ATOM 1078 O O . GLU A 1 128 ? -14.211 12.425 19.069 1.00 90.38 128 GLU A O 1
ATOM 1083 N N . GLU A 1 129 ? -15.604 12.055 20.776 1.00 92.50 129 GLU A N 1
ATOM 1084 C CA . GLU A 1 129 ? -14.852 10.929 21.305 1.00 92.50 129 GLU A CA 1
ATOM 1085 C C . GLU A 1 129 ? -15.264 9.639 20.584 1.00 92.50 129 GLU A C 1
ATOM 1087 O O . GLU A 1 129 ? -16.334 9.070 20.837 1.00 92.50 129 GLU A O 1
ATOM 1092 N N . ILE A 1 130 ? -14.381 9.166 19.699 1.00 94.12 130 ILE A N 1
ATOM 1093 C CA . ILE A 1 130 ? -14.586 7.959 18.894 1.00 94.12 130 ILE A CA 1
ATOM 1094 C C . ILE A 1 130 ? -13.477 6.943 19.161 1.00 94.12 130 ILE A C 1
ATOM 1096 O O . ILE A 1 130 ? -12.283 7.255 19.207 1.00 94.12 130 ILE A O 1
ATOM 1100 N N . ILE A 1 131 ? -13.888 5.687 19.306 1.00 95.31 131 ILE A N 1
ATOM 1101 C CA . ILE A 1 131 ? -12.998 4.532 19.361 1.00 95.31 131 ILE A CA 1
ATOM 1102 C C . ILE A 1 131 ? -13.410 3.573 18.258 1.00 95.31 131 ILE A C 1
ATOM 1104 O O . ILE A 1 131 ? -14.565 3.162 18.163 1.00 95.31 131 ILE A O 1
ATOM 1108 N N . PHE A 1 132 ? -12.447 3.181 17.443 1.00 95.50 132 PHE A N 1
ATOM 1109 C CA . PHE A 1 132 ? -12.654 2.174 16.424 1.00 95.50 132 PHE A CA 1
ATOM 1110 C C . PHE A 1 132 ? -12.550 0.784 17.040 1.00 95.50 132 PHE A C 1
ATOM 1112 O O . PHE A 1 132 ? -11.623 0.487 17.798 1.00 95.50 132 PHE A O 1
ATOM 1119 N N . ARG A 1 133 ? -13.491 -0.088 16.697 1.00 95.38 133 ARG A N 1
ATOM 1120 C CA . ARG A 1 133 ? -13.465 -1.500 17.066 1.00 95.38 133 ARG A CA 1
ATOM 1121 C C . ARG A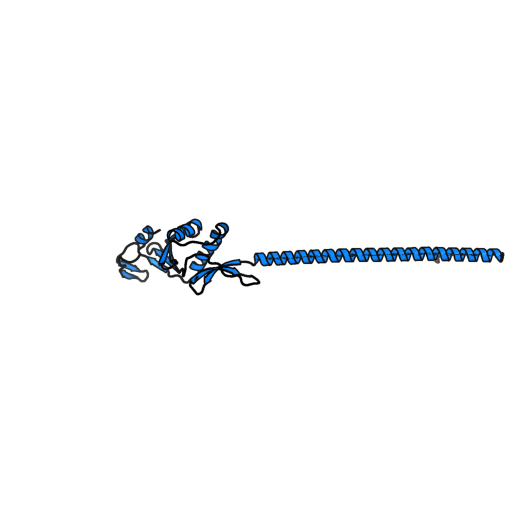 1 133 ? -13.253 -2.326 15.810 1.00 95.38 133 ARG A C 1
ATOM 1123 O O . ARG A 1 133 ? -14.112 -2.332 14.942 1.00 95.38 133 ARG A O 1
ATOM 1130 N N . VAL A 1 134 ? -12.145 -3.054 15.742 1.00 95.62 134 VAL A N 1
ATOM 1131 C CA . VAL A 1 134 ? -11.884 -4.013 14.663 1.00 95.62 134 VAL A CA 1
ATOM 1132 C C . VAL A 1 134 ? -12.175 -5.415 15.173 1.00 95.62 134 VAL A C 1
ATOM 1134 O O . VAL A 1 134 ? -11.508 -5.901 16.086 1.00 95.62 134 VAL A O 1
ATOM 1137 N N . GLN A 1 135 ? -13.173 -6.068 14.591 1.00 95.19 135 GLN A N 1
ATOM 1138 C CA . GLN A 1 135 ? -13.505 -7.465 14.853 1.00 95.19 135 GLN A CA 1
ATOM 1139 C C . GLN A 1 135 ? -12.969 -8.325 13.716 1.00 95.19 135 GLN A C 1
ATOM 1141 O O . GLN A 1 135 ? -13.136 -7.982 12.554 1.00 95.19 135 GLN A O 1
ATOM 1146 N N . CYS A 1 136 ? -12.307 -9.429 14.032 1.00 95.56 136 CYS A N 1
ATOM 1147 C CA . CYS A 1 136 ? -11.740 -10.322 13.027 1.00 95.56 136 CYS A CA 1
ATOM 1148 C C . CYS A 1 136 ? -11.586 -11.741 13.575 1.00 95.56 136 CYS A C 1
ATOM 1150 O O . CYS A 1 136 ? -11.757 -11.982 14.772 1.00 95.56 136 CYS A O 1
ATOM 1152 N N . THR A 1 137 ? -11.220 -12.677 12.709 1.00 96.44 137 THR A N 1
ATOM 1153 C CA . THR A 1 137 ? -10.831 -14.034 13.087 1.00 96.44 137 THR A CA 1
ATOM 1154 C C . THR A 1 137 ? -9.328 -14.218 12.892 1.00 96.44 137 THR A C 1
ATOM 1156 O O . THR A 1 137 ? -8.772 -13.846 11.859 1.00 96.44 137 THR A O 1
ATOM 1159 N N . VAL A 1 138 ? -8.664 -14.804 13.888 1.00 95.00 138 VAL A N 1
ATOM 1160 C CA . VAL A 1 138 ? -7.250 -15.189 13.839 1.00 95.00 138 VAL A CA 1
ATOM 1161 C C . VAL A 1 138 ? -7.156 -16.686 14.116 1.00 95.00 138 VAL A C 1
ATOM 1163 O O . VAL A 1 138 ? -7.415 -17.149 15.232 1.00 95.00 138 VAL A O 1
ATOM 1166 N N . GLY A 1 139 ? -6.824 -17.463 13.084 1.00 90.31 139 GLY A N 1
ATOM 1167 C CA . GLY A 1 139 ? -6.923 -18.922 13.136 1.00 90.31 139 GLY A CA 1
ATOM 1168 C C . GLY A 1 139 ? -8.373 -19.356 13.361 1.00 90.31 139 GLY A C 1
ATOM 1169 O O . GLY A 1 139 ? -9.201 -19.216 12.470 1.00 90.31 139 GLY A O 1
ATOM 1170 N N . VAL A 1 140 ? -8.683 -19.849 14.562 1.00 90.00 140 VAL A N 1
ATOM 1171 C CA . VAL A 1 140 ? -10.044 -20.264 14.966 1.00 90.00 140 VAL A CA 1
ATOM 1172 C C . VAL A 1 140 ? -10.692 -19.332 15.996 1.00 90.00 140 VAL A C 1
ATOM 1174 O O . VAL A 1 140 ? -11.819 -19.572 16.422 1.00 90.00 140 VAL A O 1
ATOM 1177 N N . LYS A 1 141 ? -9.988 -18.286 16.447 1.00 94.25 141 LYS A N 1
ATOM 1178 C CA . LYS A 1 141 ? -10.463 -17.394 17.513 1.00 94.25 141 LYS A CA 1
ATOM 1179 C C . LYS A 1 141 ? -11.002 -16.093 16.936 1.00 94.25 141 LYS A C 1
ATOM 1181 O O . LYS A 1 141 ? -10.359 -15.481 16.087 1.00 94.25 141 LYS A O 1
ATOM 1186 N N . ASN A 1 142 ? -12.142 -15.645 17.454 1.00 95.88 142 ASN A N 1
ATOM 1187 C CA . ASN A 1 142 ? -12.624 -14.291 17.210 1.00 95.88 142 ASN A CA 1
ATOM 1188 C C . ASN A 1 142 ? -11.874 -13.315 18.115 1.00 95.88 142 ASN A C 1
ATOM 1190 O O . ASN A 1 142 ? -11.828 -13.484 19.334 1.00 95.88 142 ASN A O 1
ATOM 1194 N N . THR A 1 143 ? -11.314 -12.286 17.500 1.00 95.81 143 THR A N 1
ATOM 1195 C CA . THR A 1 143 ? -10.470 -11.277 18.123 1.00 95.81 143 THR A CA 1
ATOM 1196 C C . THR A 1 143 ? -11.114 -9.911 17.940 1.00 95.81 143 THR A C 1
ATOM 1198 O O . THR A 1 143 ? -11.706 -9.612 16.904 1.00 95.81 143 THR A O 1
ATOM 1201 N N . THR A 1 144 ? -11.035 -9.069 18.966 1.00 95.69 144 THR A N 1
ATOM 1202 C CA . THR A 1 144 ? -11.537 -7.693 18.922 1.00 95.69 144 THR A CA 1
ATOM 1203 C C . THR A 1 144 ? -10.444 -6.754 19.388 1.00 95.69 144 THR A C 1
ATOM 1205 O O . THR A 1 144 ? -9.989 -6.884 20.517 1.00 95.69 144 THR A O 1
ATOM 1208 N N . VAL A 1 145 ? -10.052 -5.822 18.525 1.00 95.75 145 VAL A N 1
ATOM 1209 C CA . VAL A 1 145 ? -9.029 -4.805 18.778 1.00 95.75 145 VAL A CA 1
ATOM 1210 C C . VAL A 1 145 ? -9.719 -3.453 18.915 1.00 95.75 145 VAL A C 1
ATOM 1212 O O . VAL A 1 145 ? -10.574 -3.110 18.097 1.00 95.75 145 VAL A O 1
ATOM 1215 N N . PHE A 1 146 ? -9.348 -2.679 19.931 1.00 95.94 146 PHE A N 1
ATOM 1216 C CA . PHE A 1 146 ? -9.829 -1.310 20.115 1.00 95.94 146 PHE A CA 1
ATOM 1217 C C . PHE A 1 146 ? -8.724 -0.317 19.768 1.00 95.94 146 PHE A C 1
ATOM 1219 O O . PHE A 1 146 ? -7.586 -0.467 20.215 1.00 95.94 146 PHE A O 1
ATOM 1226 N N . LEU A 1 147 ? -9.064 0.687 18.963 1.00 95.25 147 LEU A N 1
ATOM 1227 C CA . LEU A 1 147 ? -8.129 1.668 18.431 1.00 95.25 147 LEU A CA 1
ATOM 1228 C C . LEU A 1 147 ? -8.644 3.089 18.693 1.00 95.25 147 LEU A C 1
ATOM 1230 O O . LEU A 1 147 ? -9.778 3.431 18.360 1.00 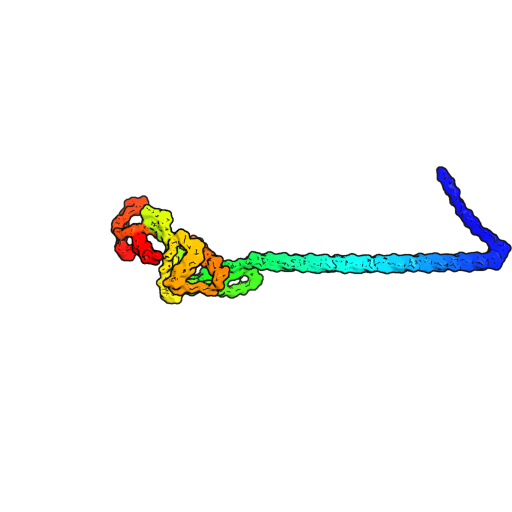95.25 147 LEU A O 1
ATOM 1234 N N . GLU A 1 148 ? -7.797 3.934 19.266 1.00 93.88 148 GLU A N 1
ATOM 1235 C CA . GLU A 1 148 ? -8.089 5.348 19.506 1.00 93.88 148 GLU A CA 1
ATOM 1236 C C . GLU A 1 148 ? -8.045 6.134 18.197 1.00 93.88 148 GLU A C 1
ATOM 1238 O O . GLU A 1 148 ? -7.021 6.117 17.507 1.00 93.88 148 GLU A O 1
ATOM 1243 N N . GLN A 1 149 ? -9.100 6.898 17.898 1.00 93.38 149 GLN A N 1
ATOM 1244 C CA . GLN A 1 149 ? -9.175 7.719 16.685 1.00 93.38 149 GLN A CA 1
ATOM 1245 C C . GLN A 1 149 ? -7.973 8.662 16.526 1.00 93.38 149 GLN A C 1
ATOM 1247 O O . GLN A 1 149 ? -7.447 8.808 15.428 1.00 93.38 149 GLN A O 1
ATOM 1252 N N . ALA A 1 150 ? -7.475 9.252 17.615 1.00 92.19 150 ALA A N 1
ATOM 1253 C CA . ALA A 1 150 ? -6.326 10.158 17.562 1.00 92.19 150 ALA A CA 1
ATOM 1254 C C . ALA A 1 150 ? -5.007 9.465 17.160 1.00 92.19 150 ALA A C 1
ATOM 1256 O O . ALA A 1 150 ? -4.066 10.130 16.730 1.00 92.19 150 ALA A O 1
ATOM 1257 N N . LYS A 1 151 ? -4.914 8.135 17.302 1.00 93.25 151 LYS A N 1
ATOM 1258 C CA . LYS A 1 151 ? -3.670 7.374 17.110 1.00 93.25 151 LYS A CA 1
ATOM 1259 C C . LYS A 1 151 ? -3.683 6.463 15.885 1.00 93.25 151 LYS A C 1
ATOM 1261 O O . LYS A 1 151 ? -2.610 6.008 15.488 1.00 93.25 151 LYS A O 1
ATOM 1266 N N . VAL A 1 152 ? -4.835 6.219 15.248 1.00 91.31 152 VAL A N 1
ATOM 1267 C CA . VAL A 1 152 ? -4.921 5.324 14.070 1.00 91.31 152 VAL A CA 1
ATOM 1268 C C . VAL A 1 152 ? -4.089 5.791 12.875 1.00 91.31 152 VAL A C 1
ATOM 1270 O O . VAL A 1 152 ? -3.709 4.973 12.048 1.00 91.31 152 VAL A O 1
ATOM 1273 N N . GLY A 1 153 ? -3.727 7.075 12.808 1.00 89.12 153 GLY A N 1
ATOM 1274 C CA . GLY A 1 153 ? -2.787 7.590 11.807 1.00 89.12 153 GLY A CA 1
ATOM 1275 C C . GLY A 1 153 ? -1.332 7.141 12.009 1.00 89.12 153 GLY A C 1
ATOM 1276 O O . GLY A 1 153 ? -0.488 7.416 11.164 1.00 89.12 153 GLY A O 1
ATOM 1277 N N . THR A 1 154 ? -1.013 6.466 13.116 1.00 94.56 154 THR A N 1
ATOM 1278 C CA . THR A 1 154 ? 0.351 6.050 13.447 1.00 94.56 154 THR A CA 1
ATOM 1279 C C . THR A 1 154 ? 0.530 4.551 13.213 1.00 94.56 154 THR A C 1
ATOM 1281 O O . THR A 1 154 ? -0.018 3.727 13.944 1.00 94.56 154 THR A O 1
ATOM 1284 N N . THR A 1 155 ? 1.378 4.171 12.254 1.00 94.00 155 THR A N 1
ATOM 1285 C CA . THR A 1 155 ? 1.663 2.755 11.954 1.00 94.00 155 THR A CA 1
ATOM 1286 C C . THR A 1 155 ? 2.142 1.967 13.163 1.00 94.00 155 THR A C 1
ATOM 1288 O O . THR A 1 155 ? 1.654 0.866 13.379 1.00 94.00 155 THR A O 1
ATOM 1291 N N . SER A 1 156 ? 3.066 2.509 13.963 1.00 94.56 156 SER A N 1
ATOM 1292 C CA . SER A 1 156 ? 3.589 1.802 15.140 1.00 94.56 156 SER A CA 1
ATOM 1293 C C . SER A 1 156 ? 2.511 1.539 16.193 1.00 94.56 156 SER A C 1
ATOM 1295 O O . SER A 1 156 ? 2.558 0.515 16.868 1.00 94.56 156 SER A O 1
ATOM 1297 N N . TYR A 1 157 ? 1.521 2.428 16.313 1.00 95.62 157 TYR A N 1
ATOM 1298 C CA . TYR A 1 157 ? 0.363 2.216 17.174 1.00 95.62 157 TYR A CA 1
ATOM 1299 C C . TYR A 1 157 ? -0.518 1.087 16.637 1.00 95.62 157 TYR A C 1
ATOM 1301 O O . TYR A 1 157 ? -0.808 0.146 17.375 1.00 95.62 157 TYR A O 1
ATOM 1309 N N . LEU A 1 158 ? -0.890 1.149 15.352 1.00 95.12 158 LEU A N 1
ATOM 1310 C CA . LEU A 1 158 ? -1.711 0.120 14.713 1.00 95.12 158 LEU A CA 1
ATOM 1311 C C . LEU A 1 158 ? -1.054 -1.256 14.822 1.00 95.12 158 LEU A C 1
ATOM 1313 O O . LEU A 1 158 ? -1.665 -2.191 15.336 1.00 95.12 158 LEU A O 1
ATOM 1317 N N . THR A 1 159 ? 0.201 -1.385 14.385 1.00 94.62 159 THR A N 1
ATOM 1318 C CA . THR A 1 159 ? 0.908 -2.671 14.399 1.00 94.62 159 THR A CA 1
ATOM 1319 C C . THR A 1 159 ? 1.028 -3.223 15.809 1.00 94.62 159 THR A C 1
ATOM 1321 O O . THR A 1 159 ? 0.728 -4.395 16.014 1.00 94.62 159 THR A O 1
ATOM 1324 N N . LYS A 1 160 ? 1.376 -2.383 16.793 1.00 95.38 160 LYS A N 1
ATOM 1325 C CA . LYS A 1 160 ? 1.444 -2.787 18.200 1.00 95.38 160 LYS A CA 1
ATOM 1326 C C . LYS A 1 160 ? 0.095 -3.307 18.702 1.00 95.38 160 LYS A C 1
ATOM 1328 O O . LYS A 1 160 ? 0.049 -4.404 19.249 1.00 95.38 160 LYS A O 1
ATOM 1333 N N . LYS A 1 161 ? -0.997 -2.569 18.476 1.00 95.50 161 LYS A N 1
ATOM 1334 C CA . LYS A 1 161 ? -2.343 -2.964 18.922 1.00 95.50 161 LYS A CA 1
ATOM 1335 C C . LYS A 1 161 ? -2.828 -4.262 18.288 1.00 95.50 161 LYS A C 1
ATOM 1337 O O . LYS A 1 161 ? -3.391 -5.107 18.976 1.00 95.50 161 LYS A O 1
ATOM 1342 N N . PHE A 1 162 ? -2.570 -4.456 17.000 1.00 95.69 162 PHE A N 1
ATOM 1343 C CA . PHE A 1 162 ? -2.883 -5.714 16.329 1.00 95.69 162 PHE A CA 1
ATOM 1344 C C . PHE A 1 162 ? -2.030 -6.875 16.878 1.00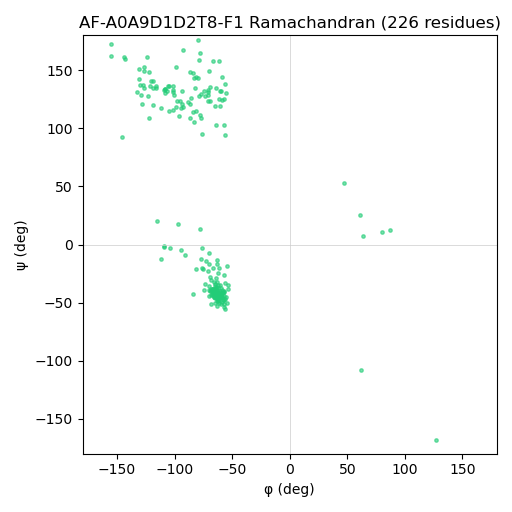 95.69 162 PHE A C 1
ATOM 1346 O O . PHE A 1 162 ? -2.563 -7.938 17.206 1.00 95.69 162 PHE A O 1
ATOM 1353 N N . MET A 1 163 ? -0.723 -6.668 17.060 1.00 95.06 163 MET A N 1
ATOM 1354 C CA . MET A 1 163 ? 0.189 -7.688 17.590 1.00 95.06 163 MET A CA 1
ATOM 1355 C C . MET A 1 163 ? -0.132 -8.107 19.027 1.00 95.06 163 MET A C 1
ATOM 1357 O O . MET A 1 163 ? -0.052 -9.296 19.334 1.00 95.06 163 MET A O 1
ATOM 1361 N N . GLU A 1 164 ? -0.562 -7.175 19.885 1.00 94.94 164 GLU A N 1
ATOM 1362 C CA . GLU A 1 164 ? -1.049 -7.460 21.246 1.00 94.94 164 GLU A CA 1
ATOM 1363 C C . GLU A 1 164 ? -2.191 -8.491 21.256 1.00 94.94 164 GLU A C 1
ATOM 1365 O O . GLU A 1 164 ? -2.491 -9.071 22.297 1.00 94.94 164 GLU A O 1
ATOM 1370 N N . HIS A 1 165 ? -2.861 -8.712 20.122 1.00 95.06 165 HIS A N 1
ATOM 1371 C CA . HIS A 1 165 ? -3.980 -9.644 19.983 1.00 95.06 165 HIS A CA 1
ATOM 1372 C C . HIS A 1 165 ? -3.663 -10.823 19.042 1.00 95.06 165 HIS A C 1
ATOM 1374 O O . HIS A 1 165 ? -4.569 -11.491 18.540 1.00 95.06 165 HIS A O 1
ATOM 1380 N N . GLY A 1 166 ? -2.374 -11.100 18.809 1.00 94.12 166 GLY A N 1
ATOM 1381 C CA . GLY A 1 166 ? -1.902 -12.249 18.026 1.00 94.12 166 GLY A CA 1
ATOM 1382 C C . GLY A 1 166 ? -1.967 -12.062 16.507 1.00 94.12 166 GLY A C 1
ATOM 1383 O O . GLY A 1 166 ? -1.779 -13.025 15.757 1.00 94.12 166 GLY A O 1
ATOM 1384 N N . ILE A 1 167 ? -2.223 -10.841 16.033 1.00 96.38 167 ILE A N 1
ATOM 1385 C CA . ILE A 1 167 ? -2.252 -10.528 14.604 1.00 96.38 167 ILE A CA 1
ATOM 1386 C C . ILE A 1 167 ? -0.832 -10.216 14.135 1.00 96.38 167 ILE A C 1
ATOM 1388 O O . ILE A 1 167 ? -0.143 -9.366 14.694 1.00 96.38 167 ILE A O 1
ATOM 1392 N N . THR A 1 168 ? -0.390 -10.919 13.098 1.00 95.31 168 THR A N 1
ATOM 1393 C CA . THR A 1 168 ? 0.954 -10.799 12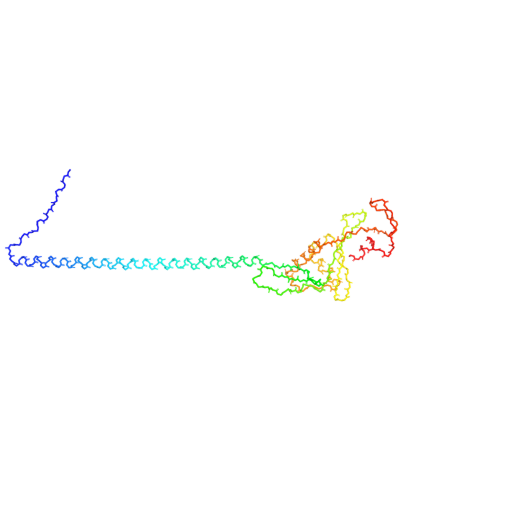.523 1.00 95.31 168 THR A CA 1
ATOM 1394 C C . THR A 1 168 ? 0.859 -10.289 11.094 1.00 95.31 168 THR A C 1
ATOM 1396 O O . THR A 1 168 ? 0.020 -10.755 10.323 1.00 95.31 168 THR A O 1
ATOM 1399 N N . PHE A 1 169 ? 1.732 -9.352 10.733 1.00 95.38 169 PHE A N 1
ATOM 1400 C CA . PHE A 1 169 ? 1.879 -8.845 9.371 1.00 95.38 169 PHE A CA 1
ATOM 1401 C C . PHE A 1 169 ? 3.097 -9.492 8.710 1.00 95.38 169 PHE A C 1
ATOM 1403 O O . PHE A 1 169 ? 4.181 -9.507 9.288 1.00 95.38 169 PHE A O 1
ATOM 1410 N N . TYR A 1 170 ? 2.929 -10.006 7.494 1.00 94.69 170 TYR A N 1
ATOM 1411 C CA . TYR A 1 170 ? 3.961 -10.754 6.763 1.00 94.69 170 TYR A CA 1
ATOM 1412 C C . TYR A 1 170 ? 4.747 -9.893 5.766 1.00 94.69 170 TYR A C 1
ATOM 1414 O O . TYR A 1 170 ? 5.389 -10.408 4.852 1.00 94.69 170 TYR A O 1
ATOM 1422 N N . VAL A 1 171 ? 4.685 -8.569 5.915 1.00 92.69 171 VAL A N 1
ATOM 1423 C CA . VAL A 1 171 ? 5.331 -7.618 5.003 1.00 92.69 171 VAL A CA 1
ATOM 1424 C C . VAL A 1 171 ? 6.660 -7.111 5.551 1.00 92.69 171 VAL A C 1
ATOM 1426 O O . VAL A 1 171 ? 6.823 -7.001 6.767 1.00 92.69 171 VAL A O 1
ATOM 1429 N N . PRO A 1 172 ? 7.601 -6.721 4.672 1.00 91.62 172 PRO A N 1
ATOM 1430 C CA . PRO A 1 172 ? 8.813 -6.036 5.096 1.00 91.62 172 PRO A CA 1
ATOM 1431 C C . PRO A 1 172 ? 8.499 -4.736 5.842 1.00 91.62 172 PRO A C 1
ATOM 1433 O O . PRO A 1 172 ? 7.607 -3.982 5.442 1.00 91.62 172 PRO A O 1
ATOM 1436 N N . ASN A 1 173 ? 9.304 -4.416 6.859 1.00 89.50 173 ASN A N 1
ATOM 1437 C CA . ASN A 1 173 ? 9.151 -3.192 7.655 1.00 89.50 173 ASN A CA 1
ATOM 1438 C C . ASN A 1 173 ? 9.113 -1.916 6.797 1.00 89.50 173 ASN A C 1
ATOM 1440 O O . ASN A 1 173 ? 8.345 -1.005 7.093 1.00 89.50 173 ASN A O 1
ATOM 1444 N N . SER A 1 174 ? 9.870 -1.874 5.694 1.00 91.31 174 SER A N 1
ATOM 1445 C CA . SER A 1 174 ? 9.904 -0.738 4.761 1.00 91.31 174 SER A CA 1
ATOM 1446 C C . SER A 1 174 ? 8.564 -0.443 4.080 1.00 91.31 174 SER A C 1
ATOM 1448 O O . SER A 1 174 ? 8.326 0.692 3.680 1.00 91.31 174 SER A O 1
ATOM 1450 N N . LYS A 1 175 ? 7.677 -1.440 3.961 1.00 91.75 175 LYS A N 1
ATOM 1451 C CA . LYS A 1 175 ? 6.339 -1.294 3.367 1.00 91.75 175 LYS A CA 1
ATOM 1452 C C . LYS A 1 175 ? 5.207 -1.378 4.394 1.00 91.75 175 LYS A C 1
ATOM 1454 O O . LYS A 1 175 ? 4.044 -1.215 4.033 1.00 91.75 175 LYS A O 1
ATOM 1459 N N . MET A 1 176 ? 5.530 -1.611 5.667 1.00 92.69 176 MET A N 1
ATOM 1460 C CA . MET A 1 176 ? 4.544 -1.788 6.735 1.00 92.69 176 MET A CA 1
ATOM 1461 C C . MET A 1 176 ? 3.606 -0.585 6.852 1.00 92.69 176 MET A C 1
ATOM 1463 O O . MET A 1 176 ? 2.394 -0.763 6.932 1.00 92.69 176 MET A O 1
ATOM 1467 N N . HIS A 1 177 ? 4.156 0.633 6.804 1.00 93.38 177 HIS A N 1
ATOM 1468 C CA . HIS A 1 177 ? 3.376 1.872 6.851 1.00 93.38 177 HIS A CA 1
ATOM 1469 C C . HIS A 1 177 ? 2.334 1.915 5.731 1.00 93.38 177 HIS A C 1
ATOM 1471 O O . HIS A 1 177 ? 1.138 1.983 5.990 1.00 93.38 177 HIS A O 1
ATOM 1477 N N . TYR A 1 178 ? 2.779 1.752 4.489 1.00 93.06 178 TYR A N 1
ATOM 1478 C CA . TYR A 1 178 ? 1.903 1.780 3.325 1.00 93.06 178 TYR A CA 1
ATOM 1479 C C . TYR A 1 178 ? 0.742 0.775 3.425 1.00 93.06 178 TYR A C 1
ATOM 1481 O O . TYR A 1 178 ? -0.421 1.155 3.292 1.00 93.06 178 TYR A O 1
ATOM 1489 N N . PHE A 1 179 ? 1.033 -0.493 3.733 1.00 94.69 179 PHE A N 1
ATOM 1490 C CA . PHE A 1 179 ? -0.002 -1.530 3.766 1.00 94.69 179 PHE A CA 1
ATOM 1491 C C . PHE A 1 179 ? -0.931 -1.447 4.981 1.00 94.69 179 PHE A C 1
ATOM 1493 O O . PHE A 1 179 ? -2.117 -1.740 4.856 1.00 94.69 179 PHE A O 1
ATOM 1500 N N . THR A 1 180 ? -0.441 -1.029 6.151 1.00 93.44 180 THR A N 1
ATOM 1501 C CA . THR A 1 180 ? -1.309 -0.849 7.332 1.00 93.44 180 THR A CA 1
ATOM 1502 C C . THR A 1 180 ? -2.282 0.310 7.153 1.00 93.44 180 THR A C 1
ATOM 1504 O O . THR A 1 180 ? -3.448 0.182 7.523 1.00 93.44 180 THR A O 1
ATOM 1507 N N . HIS A 1 181 ? -1.847 1.404 6.522 1.00 93.31 181 HIS A N 1
ATOM 1508 C CA . HIS A 1 181 ? -2.738 2.507 6.171 1.00 93.31 181 HIS A CA 1
ATOM 1509 C C . HIS A 1 181 ? -3.759 2.108 5.105 1.00 93.31 181 HIS A C 1
ATOM 1511 O O . HIS A 1 181 ? -4.935 2.430 5.256 1.00 93.31 181 HIS A O 1
ATOM 1517 N N . GLN A 1 182 ? -3.350 1.365 4.070 1.00 94.69 182 GLN A N 1
ATOM 1518 C CA . GLN A 1 182 ? -4.296 0.827 3.088 1.00 94.69 182 GLN A CA 1
ATOM 1519 C C . GLN A 1 182 ? -5.322 -0.110 3.722 1.00 94.69 182 GLN A C 1
ATOM 1521 O O . GLN A 1 182 ? -6.502 -0.005 3.408 1.00 94.69 182 GLN A O 1
ATOM 1526 N N . LEU A 1 183 ? -4.895 -0.994 4.629 1.00 94.50 183 LEU A N 1
ATOM 1527 C CA . LEU A 1 183 ? -5.807 -1.852 5.380 1.00 94.50 183 LEU A CA 1
ATOM 1528 C C . LEU A 1 183 ? -6.829 -1.012 6.145 1.00 94.50 183 LEU A C 1
ATOM 1530 O O . LEU A 1 183 ? -8.023 -1.257 6.030 1.00 94.50 183 LEU A O 1
ATOM 1534 N N . PHE A 1 184 ? -6.379 -0.025 6.919 1.00 93.69 184 PHE A N 1
ATOM 1535 C CA . PHE A 1 184 ? -7.298 0.790 7.706 1.00 93.69 184 PHE A CA 1
ATOM 1536 C C . PHE A 1 184 ? -8.262 1.582 6.810 1.00 93.69 184 PHE A C 1
ATOM 1538 O O . PHE A 1 184 ? -9.461 1.590 7.064 1.00 93.69 184 PHE A O 1
ATOM 1545 N N . ALA A 1 185 ? -7.770 2.156 5.709 1.00 93.00 185 ALA A N 1
ATOM 1546 C CA . ALA A 1 185 ? -8.606 2.831 4.719 1.00 93.00 185 ALA A CA 1
ATOM 1547 C C . ALA A 1 185 ? -9.649 1.889 4.093 1.00 93.00 185 ALA A C 1
ATOM 1549 O O . ALA A 1 185 ? -10.811 2.266 3.973 1.00 93.00 185 ALA A O 1
ATOM 1550 N N . LEU A 1 186 ? -9.259 0.657 3.751 1.00 93.69 186 LEU A N 1
ATOM 1551 C CA . LEU A 1 186 ? -10.162 -0.371 3.229 1.00 93.69 186 LEU A CA 1
ATOM 1552 C C . LEU A 1 186 ? -11.277 -0.698 4.233 1.00 93.69 186 LEU A C 1
ATOM 1554 O O . LEU A 1 186 ? -12.443 -0.808 3.859 1.00 93.69 186 LEU A O 1
ATOM 1558 N N . LEU A 1 187 ? -10.935 -0.802 5.518 1.00 92.75 187 LEU A N 1
ATOM 1559 C CA . LEU A 1 187 ? -11.912 -1.024 6.582 1.00 92.75 187 LEU A CA 1
ATOM 1560 C C . LEU A 1 187 ? -12.858 0.169 6.764 1.00 92.75 187 LEU A C 1
ATOM 1562 O O . LEU A 1 187 ? -14.049 -0.041 6.961 1.00 92.75 187 LEU A O 1
ATOM 1566 N N . CYS A 1 188 ? -12.368 1.405 6.648 1.00 90.94 188 CYS A N 1
ATOM 1567 C CA . CYS A 1 188 ? -13.216 2.601 6.705 1.00 90.94 188 CYS A CA 1
ATOM 1568 C C . CYS A 1 188 ? -14.153 2.740 5.496 1.00 90.94 188 CYS A C 1
ATOM 1570 O O . CYS A 1 188 ? -15.228 3.317 5.626 1.00 90.94 188 CYS A O 1
ATOM 1572 N N . GLN A 1 189 ? -13.746 2.243 4.323 1.00 88.88 189 GLN A N 1
ATOM 1573 C CA . GLN A 1 189 ? -14.583 2.219 3.116 1.00 88.88 189 GLN A CA 1
ATOM 1574 C C . GLN A 1 189 ? -15.665 1.137 3.166 1.00 88.88 189 GLN A C 1
ATOM 1576 O O . GLN A 1 189 ? -16.644 1.213 2.427 1.00 88.88 189 GLN A O 1
ATOM 1581 N N . SER A 1 190 ? -15.473 0.123 4.010 1.00 82.69 190 SER A N 1
ATOM 1582 C CA . SER A 1 190 ? -16.462 -0.924 4.234 1.00 82.69 190 SER A CA 1
ATOM 1583 C C . SER A 1 190 ? -17.656 -0.352 5.001 1.00 82.69 190 SER A C 1
ATOM 1585 O O . SER A 1 190 ? -17.496 0.567 5.810 1.00 82.69 190 SER A O 1
ATOM 1587 N N . ASP A 1 191 ? -18.847 -0.901 4.760 1.00 75.75 191 ASP A N 1
ATOM 1588 C CA . ASP A 1 191 ? -20.046 -0.515 5.506 1.00 75.75 191 ASP A CA 1
ATOM 1589 C C . ASP A 1 191 ? -19.822 -0.832 6.994 1.00 75.75 191 ASP A C 1
ATOM 1591 O O . ASP A 1 191 ? -19.522 -1.976 7.351 1.00 75.75 191 ASP A O 1
ATOM 1595 N N . HIS A 1 192 ? -19.862 0.193 7.845 1.00 80.69 192 HIS A N 1
ATOM 1596 C CA . HIS A 1 192 ? -19.522 0.083 9.261 1.00 80.69 192 HIS A CA 1
ATOM 1597 C C . HIS A 1 192 ? -20.642 0.632 10.135 1.00 80.69 192 HIS A C 1
ATOM 1599 O O . HIS A 1 192 ? -21.162 1.731 9.928 1.00 80.69 192 HIS A O 1
ATOM 1605 N N . ASP A 1 193 ? -20.974 -0.128 11.173 1.00 86.12 193 ASP A N 1
ATOM 1606 C CA . ASP A 1 193 ? -21.987 0.274 12.134 1.00 86.12 193 ASP A CA 1
ATOM 1607 C C . ASP A 1 193 ? -21.444 1.362 13.064 1.00 86.12 193 ASP A C 1
ATOM 1609 O O . ASP A 1 193 ? -20.384 1.227 13.686 1.00 86.12 193 ASP A O 1
ATOM 1613 N N . LYS A 1 194 ? -22.234 2.424 13.236 1.00 90.62 194 LYS A N 1
ATOM 1614 C CA . LYS A 1 194 ? -22.007 3.435 14.271 1.00 90.62 194 LYS A CA 1
ATOM 1615 C C . LYS A 1 194 ? -22.806 3.074 15.512 1.00 90.62 194 LYS A C 1
ATOM 1617 O O . LYS A 1 194 ? -24.033 2.973 15.476 1.00 90.62 194 LYS A O 1
ATOM 1622 N N . ARG A 1 195 ? -22.118 2.891 16.637 1.00 90.25 195 ARG A N 1
ATOM 1623 C CA . ARG A 1 195 ? -22.725 2.500 17.914 1.00 90.25 195 ARG A CA 1
ATOM 1624 C C . ARG A 1 195 ? -22.482 3.566 18.960 1.00 90.25 195 ARG A C 1
ATOM 1626 O O . ARG A 1 195 ? -21.349 3.838 19.342 1.00 90.25 195 ARG A O 1
ATOM 1633 N N . TYR A 1 196 ? -23.569 4.112 19.482 1.00 89.88 196 TYR A N 1
ATOM 1634 C CA . TYR A 1 196 ? -23.515 5.109 20.537 1.00 89.88 196 TYR A CA 1
ATOM 1635 C C . TYR A 1 196 ? -23.498 4.439 21.913 1.00 89.88 196 TYR A C 1
ATOM 1637 O O . TYR A 1 196 ? -24.405 3.673 22.248 1.00 89.88 196 TYR A O 1
ATOM 1645 N N . LEU A 1 197 ? -22.467 4.720 22.711 1.00 91.56 197 LEU A N 1
ATOM 1646 C CA . LEU A 1 197 ? -22.246 4.102 24.015 1.00 91.56 197 LEU A CA 1
ATOM 1647 C C . LEU A 1 197 ? -22.482 5.092 25.161 1.00 91.56 197 LEU A C 1
ATOM 1649 O O . LEU A 1 197 ? -21.935 6.197 25.136 1.00 91.56 197 LEU A O 1
ATOM 1653 N N . PRO A 1 198 ? -23.236 4.706 26.204 1.00 92.38 198 PRO A N 1
ATOM 1654 C CA . PRO A 1 198 ? -23.358 5.518 27.406 1.00 92.38 198 PRO A CA 1
ATOM 1655 C C . PRO A 1 198 ? -22.139 5.372 28.316 1.00 92.38 198 PRO A C 1
ATOM 1657 O O . PRO A 1 198 ? -21.430 4.364 28.286 1.00 92.38 198 PRO A O 1
ATOM 1660 N N . ASP A 1 199 ? -21.940 6.354 29.193 1.00 90.00 199 ASP A N 1
ATOM 1661 C CA . ASP A 1 199 ? -20.830 6.356 30.150 1.00 90.00 199 ASP A CA 1
ATOM 1662 C C . ASP A 1 199 ? -20.916 5.231 31.184 1.00 90.00 199 ASP A C 1
ATOM 1664 O O . ASP A 1 199 ? -19.892 4.689 31.606 1.00 90.00 199 ASP A O 1
ATOM 1668 N N . LYS A 1 200 ? -22.133 4.894 31.613 1.00 90.31 200 LYS A N 1
ATOM 1669 C CA . LYS A 1 200 ? -22.423 3.898 32.648 1.00 90.31 200 LYS A CA 1
ATOM 1670 C C . LYS A 1 200 ? -23.702 3.123 32.301 1.00 90.31 200 LYS A C 1
ATOM 1672 O O . LYS A 1 200 ? -24.509 3.632 31.519 1.00 90.31 200 LYS A O 1
ATOM 1677 N N . PRO A 1 201 ? -23.906 1.930 32.887 1.00 90.81 201 PRO A N 1
ATOM 1678 C CA . PRO A 1 201 ? -25.188 1.234 32.827 1.00 90.81 201 PRO A CA 1
ATOM 1679 C C . PRO A 1 201 ? -26.308 2.057 33.478 1.00 90.81 201 PRO A C 1
ATOM 1681 O O . PRO A 1 201 ? -26.044 2.914 34.326 1.00 90.81 201 PRO A O 1
ATOM 1684 N N . GLY A 1 202 ? -27.554 1.777 33.101 1.00 91.19 202 GLY A N 1
ATOM 1685 C CA . GLY A 1 202 ? -28.747 2.431 33.636 1.00 91.19 202 GLY A CA 1
ATOM 1686 C C . GLY A 1 202 ? -29.667 3.003 32.560 1.00 91.19 202 GLY A C 1
ATOM 1687 O O . GLY A 1 202 ? -29.539 2.716 31.370 1.00 91.19 202 GLY A O 1
ATOM 1688 N N . TRP A 1 203 ? -30.631 3.814 32.988 1.00 89.62 203 TRP A N 1
ATOM 1689 C CA . TRP A 1 203 ? -31.564 4.481 32.084 1.00 89.62 203 TRP A CA 1
ATOM 1690 C C . TRP A 1 203 ? -30.869 5.584 31.290 1.00 89.62 203 TRP A C 1
ATOM 1692 O O . TRP A 1 203 ? -30.313 6.520 31.861 1.00 89.62 203 TRP A O 1
ATOM 1702 N N . ILE A 1 204 ? -30.943 5.484 29.966 1.00 89.50 204 ILE A N 1
ATOM 1703 C CA . ILE A 1 204 ? -30.384 6.462 29.038 1.00 89.50 204 ILE A CA 1
ATOM 1704 C C . ILE A 1 204 ? -31.496 7.061 28.188 1.00 89.50 204 ILE A C 1
ATOM 1706 O O . ILE A 1 204 ? -32.416 6.363 27.752 1.00 89.50 204 ILE A O 1
ATOM 1710 N N . LYS A 1 205 ? -31.402 8.367 27.945 1.00 84.56 205 LYS A N 1
ATOM 1711 C CA . LYS A 1 205 ? -32.308 9.088 27.056 1.00 84.56 205 LYS A CA 1
ATOM 1712 C C . LYS A 1 205 ? -31.635 9.252 25.701 1.00 84.56 205 LYS A C 1
ATOM 1714 O O . LYS A 1 205 ? -30.586 9.881 25.604 1.00 84.56 205 LYS A O 1
ATOM 1719 N N . LEU A 1 206 ? -32.231 8.677 24.665 1.00 82.38 206 LEU A N 1
ATOM 1720 C CA . LEU A 1 206 ? -31.749 8.813 23.295 1.00 82.38 206 LEU A CA 1
ATOM 1721 C C . LEU A 1 206 ? -32.138 10.168 22.686 1.00 82.38 206 LEU A C 1
ATOM 1723 O O . LEU A 1 206 ? -33.053 10.847 23.160 1.00 82.38 206 LEU A O 1
ATOM 1727 N N . SER A 1 207 ? -31.488 10.526 21.575 1.00 79.50 207 SER A N 1
ATOM 1728 C CA . SER A 1 207 ? -31.777 11.736 20.785 1.00 79.50 207 SER A CA 1
ATOM 1729 C C . SER A 1 207 ? -33.237 11.817 20.321 1.00 79.50 207 SER A C 1
ATOM 1731 O O . SER A 1 207 ? -33.834 12.890 20.310 1.00 79.50 207 SER A O 1
ATOM 1733 N N . ASN A 1 208 ? -33.863 10.671 20.043 1.00 82.62 208 ASN A N 1
ATOM 1734 C CA . ASN A 1 208 ? -35.286 10.558 19.705 1.00 82.62 208 ASN A CA 1
ATOM 1735 C C . ASN A 1 208 ? -36.234 10.651 20.922 1.00 82.62 208 ASN A C 1
ATOM 1737 O O . ASN A 1 208 ? -37.408 10.299 20.815 1.00 82.62 208 ASN A O 1
ATOM 1741 N N . LYS A 1 209 ? -35.732 11.088 22.086 1.00 83.19 209 LYS A N 1
ATOM 1742 C CA . LYS A 1 209 ? -36.445 11.217 23.369 1.00 83.19 209 LYS A CA 1
ATOM 1743 C C . LYS A 1 209 ? -36.962 9.902 23.971 1.00 83.19 209 LYS A C 1
ATOM 1745 O O . LYS A 1 209 ? -37.644 9.955 24.994 1.00 83.19 209 LYS A O 1
ATOM 1750 N N . LYS A 1 210 ? -36.623 8.736 23.409 1.00 87.06 210 LYS A N 1
ATOM 1751 C CA . LYS A 1 210 ? -36.957 7.434 24.005 1.00 87.06 210 LYS A CA 1
ATOM 1752 C C . LYS A 1 210 ? -35.987 7.090 25.131 1.00 87.06 210 LYS A C 1
ATOM 1754 O O . LYS A 1 210 ? -34.790 7.366 25.042 1.00 87.06 210 LYS A O 1
ATOM 1759 N N . TRP A 1 211 ? -36.516 6.456 26.170 1.00 87.81 211 TRP A N 1
ATOM 1760 C CA . TRP A 1 211 ? -35.725 5.900 27.260 1.00 87.81 211 TRP A CA 1
ATOM 1761 C C . TRP A 1 211 ? -35.418 4.437 26.984 1.00 87.81 211 TRP A C 1
ATOM 1763 O O . TRP A 1 211 ? -36.311 3.666 26.635 1.00 87.81 211 TRP A O 1
ATOM 1773 N N . ILE A 1 212 ? -34.157 4.058 27.146 1.00 89.38 212 ILE A N 1
ATOM 1774 C CA . ILE A 1 212 ? -33.720 2.667 27.063 1.00 89.38 212 ILE A CA 1
ATOM 1775 C C . ILE A 1 212 ? -32.938 2.353 28.329 1.00 89.38 212 ILE A C 1
ATOM 1777 O O . ILE A 1 212 ? -32.122 3.156 28.777 1.00 89.38 212 ILE A O 1
ATOM 1781 N N . PHE A 1 213 ? -33.177 1.182 28.908 1.00 89.44 213 PHE A N 1
ATOM 1782 C CA . PHE A 1 213 ? -32.343 0.681 29.988 1.00 89.44 213 PHE A CA 1
ATOM 1783 C C . PHE A 1 213 ? -31.110 -0.023 29.411 1.00 89.44 213 PHE A C 1
ATOM 1785 O O . PHE A 1 213 ? -31.219 -1.052 28.737 1.00 89.44 213 PHE A O 1
ATOM 1792 N N . TRP A 1 214 ? -29.930 0.541 29.658 1.00 88.75 214 TRP A N 1
ATOM 1793 C CA . TRP A 1 214 ? -28.652 -0.053 29.290 1.00 88.75 214 TRP A CA 1
ATOM 1794 C C . TRP A 1 214 ? -28.187 -0.998 30.395 1.00 88.75 214 TRP A C 1
ATOM 1796 O O . TRP A 1 214 ? -27.825 -0.563 31.488 1.00 88.75 214 TRP A O 1
ATOM 1806 N N . LYS A 1 215 ? -28.225 -2.299 30.113 1.00 87.69 215 LYS A N 1
ATOM 1807 C CA . LYS A 1 215 ? -27.841 -3.349 31.061 1.00 87.69 215 LYS A CA 1
ATOM 1808 C C . LYS A 1 215 ? -26.339 -3.318 31.387 1.00 87.69 215 LYS A C 1
ATOM 1810 O O . LYS A 1 215 ? -25.540 -2.810 30.602 1.00 87.69 215 LYS A O 1
ATOM 1815 N N . GLU A 1 216 ? -25.963 -3.884 32.533 1.00 80.31 216 GLU A N 1
ATOM 1816 C CA . GLU A 1 216 ? -24.574 -3.922 33.026 1.00 80.31 216 GLU A CA 1
ATOM 1817 C C . GLU A 1 216 ? -23.641 -4.822 32.206 1.00 80.31 216 GLU A C 1
ATOM 1819 O O . GLU A 1 216 ? -22.446 -4.552 32.118 1.00 80.31 216 GLU A O 1
ATOM 1824 N N . ASP A 1 217 ? -24.186 -5.860 31.571 1.00 82.38 217 ASP A N 1
ATOM 1825 C CA . ASP A 1 217 ? -23.465 -6.784 30.689 1.00 82.38 217 ASP A CA 1
ATOM 1826 C C . ASP A 1 217 ? -23.084 -6.153 29.338 1.00 82.38 217 ASP A C 1
ATOM 1828 O O . ASP A 1 217 ? -22.251 -6.686 28.600 1.00 82.38 217 ASP A O 1
ATOM 1832 N N . ARG A 1 218 ? -23.672 -5.000 28.998 1.00 86.12 218 ARG A N 1
ATOM 1833 C CA . ARG A 1 218 ? -23.381 -4.285 27.758 1.00 86.12 218 ARG A CA 1
ATOM 1834 C C . ARG A 1 218 ? -22.147 -3.409 27.895 1.00 86.12 218 ARG A C 1
ATOM 1836 O O . ARG A 1 218 ? -21.871 -2.805 28.929 1.00 86.12 218 ARG A O 1
ATOM 1843 N N . LEU A 1 219 ? -21.434 -3.266 26.781 1.00 86.94 219 LEU A N 1
ATOM 1844 C CA . LEU A 1 219 ? -20.293 -2.364 26.690 1.00 86.94 219 LEU A CA 1
ATOM 1845 C C . LEU A 1 219 ? -20.732 -0.920 26.995 1.00 86.94 219 LEU A C 1
ATOM 1847 O O . LEU A 1 219 ? -21.733 -0.436 26.466 1.00 86.94 219 LEU A O 1
ATOM 1851 N N . THR A 1 220 ? -19.971 -0.246 27.853 1.00 91.50 220 THR A N 1
ATOM 1852 C CA . THR A 1 220 ? -20.129 1.172 28.213 1.00 91.50 220 THR A CA 1
ATOM 1853 C C . THR A 1 220 ? -18.823 1.907 27.953 1.00 91.50 220 THR A C 1
ATOM 1855 O O . THR A 1 220 ? -17.765 1.276 27.874 1.00 91.50 220 THR A O 1
ATOM 1858 N N . TRP A 1 221 ? -18.867 3.235 27.853 1.00 92.25 221 TRP A N 1
ATOM 1859 C CA . TRP A 1 221 ? -17.677 4.040 27.577 1.00 92.25 221 TRP A CA 1
ATOM 1860 C C . TRP A 1 221 ? -16.588 3.851 28.638 1.00 92.25 221 TRP A C 1
ATOM 1862 O O . TRP A 1 221 ? -15.433 3.588 28.313 1.00 92.25 221 TRP A O 1
ATOM 1872 N N . LYS A 1 222 ? -16.954 3.872 29.926 1.00 88.50 222 LYS A N 1
ATOM 1873 C CA . LYS A 1 222 ? -15.990 3.644 31.015 1.00 88.50 222 LYS A CA 1
ATOM 1874 C C . LYS A 1 222 ? -15.396 2.238 31.004 1.00 88.50 222 LYS A C 1
ATOM 1876 O O . LYS A 1 222 ? -14.242 2.065 31.384 1.00 88.50 222 LYS A O 1
ATOM 1881 N N . ALA A 1 223 ? -16.170 1.228 30.606 1.00 88.75 223 ALA A N 1
ATOM 1882 C CA . ALA A 1 223 ? -15.648 -0.129 30.455 1.00 88.75 223 ALA A CA 1
ATOM 1883 C C . ALA A 1 223 ? -14.692 -0.231 29.259 1.00 88.75 223 ALA A C 1
ATOM 1885 O O . ALA A 1 223 ? -13.701 -0.953 29.328 1.00 88.75 223 ALA A O 1
ATOM 1886 N N . LEU A 1 224 ? -14.976 0.508 28.187 1.00 90.25 224 LEU A N 1
ATOM 1887 C CA . LEU A 1 224 ? -14.158 0.569 26.985 1.00 90.25 224 LEU A CA 1
ATOM 1888 C C . LEU A 1 224 ? -12.811 1.260 27.243 1.00 90.25 224 LEU A C 1
ATOM 1890 O O . LEU A 1 224 ? -11.785 0.712 26.863 1.00 90.25 224 LEU A O 1
ATOM 1894 N N . GLN A 1 225 ? -12.788 2.379 27.972 1.00 87.38 225 GLN A N 1
ATOM 1895 C CA . GLN A 1 225 ? -11.550 3.089 28.334 1.00 87.38 225 GLN A CA 1
ATOM 1896 C C . GLN A 1 225 ? -10.540 2.223 29.104 1.00 87.38 225 GLN A C 1
ATOM 1898 O O . GLN A 1 225 ? -9.345 2.468 29.029 1.00 87.38 225 GLN A O 1
ATOM 1903 N N . LYS A 1 226 ? -10.996 1.191 29.826 1.00 86.44 226 LYS A N 1
ATOM 1904 C CA . LYS A 1 226 ? -10.110 0.246 30.530 1.00 86.44 226 LYS A CA 1
ATOM 1905 C C . LYS A 1 226 ? -9.449 -0.787 29.610 1.00 86.44 226 LYS A C 1
ATOM 1907 O O . LYS A 1 226 ? -8.588 -1.528 30.070 1.00 86.44 226 LYS A O 1
ATOM 1912 N N . LYS A 1 227 ? -9.907 -0.905 28.361 1.00 81.50 227 LYS A N 1
ATOM 1913 C CA . LYS A 1 227 ? -9.457 -1.914 27.387 1.00 81.50 227 LYS A CA 1
ATOM 1914 C C . LYS A 1 227 ? -8.509 -1.354 26.322 1.00 81.50 227 LYS A C 1
ATOM 1916 O O . LYS A 1 227 ? -8.078 -2.115 25.459 1.00 81.50 227 LYS A O 1
ATOM 1921 N N . ILE A 1 228 ? -8.242 -0.051 26.352 1.00 80.88 228 ILE A N 1
ATOM 1922 C CA . ILE A 1 228 ? -7.437 0.679 25.365 1.00 80.88 228 ILE A CA 1
ATOM 1923 C C . ILE A 1 228 ? -6.043 0.932 25.918 1.00 80.88 228 ILE A C 1
ATOM 1925 O O . ILE A 1 228 ? -5.928 1.182 27.134 1.00 80.88 228 ILE A O 1
#

Organism: NCBI:txid2840859

Foldseek 3Di:
DDDDDPPPPDDDDPDPVSVVVVVVVVVVVVVVVVVVVVVVVVVVVVVVVVVVVVVVVVVVVVVVVVVVVVVVVVVVVLVVPWDWAWDQDPFFFTWIFIPSDPDGDDTHGFKLWGNWAWAWEAEPVHRVFTKIWIWTDRPHDIWIFIHGPVPLLPLVRQQVRCVVGVMDGPDDPVCSNVHSVNVVVVNVPDDYHYHYAYQAFAWDQDPVRDIDGRDRPDDHPVNVVVRD